Protein AF-A0A2H0LQY9-F1 (afdb_monomer)

Structure (mmCIF, N/CA/C/O backbone):
data_AF-A0A2H0LQY9-F1
#
_entry.id   AF-A0A2H0LQY9-F1
#
loop_
_atom_site.group_PDB
_atom_site.id
_atom_site.type_symbol
_atom_site.label_atom_id
_atom_site.label_alt_id
_atom_site.label_comp_id
_atom_site.label_asym_id
_atom_site.label_entity_id
_atom_site.label_seq_id
_atom_site.pdbx_PDB_ins_code
_atom_site.Cartn_x
_atom_site.Cartn_y
_atom_site.Cartn_z
_atom_site.occupancy
_atom_site.B_iso_or_equiv
_atom_site.auth_seq_id
_atom_site.auth_comp_id
_atom_site.auth_asym_id
_atom_site.auth_atom_id
_atom_site.pdbx_PDB_model_num
ATOM 1 N N . MET A 1 1 ? 54.858 13.650 -23.070 1.00 36.62 1 MET A N 1
ATOM 2 C CA . MET A 1 1 ? 54.450 15.051 -22.856 1.00 36.62 1 MET A CA 1
ATOM 3 C C . MET A 1 1 ? 53.051 15.021 -22.279 1.00 36.62 1 MET A C 1
ATOM 5 O O . MET A 1 1 ? 52.164 14.485 -22.928 1.00 36.62 1 MET A O 1
ATOM 9 N N . ALA A 1 2 ? 52.904 15.430 -21.021 1.00 43.41 2 ALA A N 1
ATOM 10 C CA . ALA A 1 2 ? 51.620 15.504 -20.337 1.00 43.41 2 ALA A CA 1
ATOM 11 C C . ALA A 1 2 ? 51.106 16.938 -20.490 1.00 43.41 2 ALA A C 1
ATOM 13 O O . ALA A 1 2 ? 51.728 17.856 -19.966 1.00 43.41 2 ALA A O 1
ATOM 14 N N . GLU A 1 3 ? 50.028 17.116 -21.248 1.00 40.12 3 GLU A N 1
ATOM 15 C CA . GLU A 1 3 ? 49.377 18.410 -21.460 1.00 40.12 3 GLU A CA 1
ATOM 16 C C . GLU A 1 3 ? 48.050 18.431 -20.684 1.00 40.12 3 GLU A C 1
ATOM 18 O O . GLU A 1 3 ? 47.067 17.795 -21.056 1.00 40.12 3 GLU A O 1
ATOM 23 N N . ASP A 1 4 ? 48.099 19.095 -19.528 1.00 40.78 4 ASP A N 1
ATOM 24 C CA . ASP A 1 4 ? 47.056 19.894 -18.879 1.00 40.78 4 ASP A CA 1
ATOM 25 C C . ASP A 1 4 ? 45.581 19.445 -18.957 1.00 40.78 4 ASP A C 1
ATOM 27 O O . ASP A 1 4 ? 44.751 20.018 -19.665 1.00 40.78 4 ASP A O 1
ATOM 31 N N . LEU A 1 5 ? 45.186 18.551 -18.045 1.00 46.25 5 LEU A N 1
ATOM 32 C CA . LEU A 1 5 ? 43.807 18.471 -17.546 1.00 46.25 5 LEU A CA 1
ATOM 33 C C . LEU A 1 5 ? 43.575 19.569 -16.491 1.00 46.25 5 LEU A C 1
ATOM 35 O O . LEU A 1 5 ? 43.647 19.320 -15.288 1.00 46.25 5 LEU A O 1
ATOM 39 N N . LYS A 1 6 ? 43.294 20.804 -16.925 1.00 40.62 6 LYS A N 1
ATOM 40 C CA . LYS A 1 6 ? 42.814 21.858 -16.012 1.00 40.62 6 LYS A CA 1
ATOM 41 C C . LYS A 1 6 ? 41.372 21.543 -15.572 1.00 40.62 6 LYS A C 1
ATOM 43 O O . LYS A 1 6 ? 40.510 21.358 -16.434 1.00 40.62 6 LYS A O 1
ATOM 48 N N . PRO A 1 7 ? 41.062 21.499 -14.263 1.00 41.78 7 PRO A N 1
ATOM 49 C CA . PRO A 1 7 ? 39.702 21.263 -13.791 1.00 41.78 7 PRO A CA 1
ATOM 50 C C . PRO A 1 7 ? 38.800 22.440 -14.188 1.00 41.78 7 PRO A C 1
ATOM 52 O O . PRO A 1 7 ? 39.055 23.587 -13.819 1.00 41.78 7 PRO A O 1
ATOM 55 N N . LYS A 1 8 ? 37.731 22.162 -14.948 1.00 53.97 8 LYS A N 1
ATOM 56 C CA . LYS A 1 8 ? 36.649 23.120 -15.222 1.00 53.97 8 LYS A CA 1
ATOM 57 C C . LYS A 1 8 ? 36.008 23.498 -13.885 1.00 53.97 8 LYS A C 1
ATOM 59 O O . LYS A 1 8 ? 35.230 22.725 -13.331 1.00 53.97 8 LYS A O 1
ATOM 64 N N . VAL A 1 9 ? 36.351 24.671 -13.356 1.00 51.84 9 VAL A N 1
ATOM 65 C CA . VAL A 1 9 ? 35.647 25.268 -12.215 1.00 51.84 9 VAL A CA 1
ATOM 66 C C . VAL A 1 9 ? 34.160 25.326 -12.587 1.00 51.84 9 VAL A C 1
ATOM 68 O O . VAL A 1 9 ? 33.842 25.859 -13.655 1.00 51.84 9 VAL A O 1
ATOM 71 N N . PRO A 1 10 ? 33.241 24.756 -11.786 1.00 54.94 10 PRO A N 1
ATOM 72 C CA . PRO A 1 10 ? 31.821 24.831 -12.089 1.00 54.94 10 PRO A CA 1
ATOM 73 C C . PRO A 1 10 ? 31.421 26.303 -12.170 1.00 54.94 10 PRO A C 1
ATOM 75 O O . PRO A 1 10 ? 31.682 27.072 -11.243 1.00 54.94 10 PRO A O 1
ATOM 78 N N . ASN A 1 11 ? 30.828 26.697 -13.294 1.00 73.12 11 ASN A N 1
ATOM 79 C CA . ASN A 1 11 ? 30.404 28.068 -13.539 1.00 73.12 11 ASN A CA 1
ATOM 80 C C . ASN A 1 11 ? 29.498 28.512 -12.374 1.00 73.12 11 ASN A C 1
ATOM 82 O O . ASN A 1 11 ? 28.488 27.864 -12.097 1.00 73.12 11 ASN A O 1
ATOM 86 N N . VAL A 1 12 ? 29.872 29.571 -11.649 1.00 68.88 12 VAL A N 1
ATOM 87 C CA . VAL A 1 12 ? 29.200 30.018 -10.406 1.00 68.88 12 VAL A CA 1
ATOM 88 C C . VAL A 1 12 ? 27.692 30.217 -10.622 1.00 68.88 12 VAL A C 1
ATOM 90 O O . VAL A 1 12 ? 26.880 29.915 -9.747 1.00 68.88 12 VAL A O 1
ATOM 93 N N . LEU A 1 13 ? 27.318 30.628 -11.836 1.00 63.47 13 LEU A N 1
ATOM 94 C CA . LEU A 1 13 ? 25.941 30.736 -12.312 1.00 63.47 13 LEU A CA 1
ATOM 95 C C . LEU A 1 13 ? 25.180 29.402 -12.313 1.00 63.47 13 LEU A C 1
ATOM 97 O O . LEU A 1 13 ? 24.021 29.363 -11.911 1.00 63.47 13 LEU A O 1
ATOM 101 N N . GLU A 1 14 ? 25.803 28.298 -12.719 1.00 68.62 14 GLU A N 1
ATOM 102 C CA . GLU A 1 14 ? 25.153 26.982 -12.719 1.00 68.62 14 GLU A CA 1
ATOM 103 C C . GLU A 1 14 ? 24.937 26.447 -11.305 1.00 68.62 14 GLU A C 1
ATOM 105 O O . GLU A 1 14 ? 23.890 25.868 -11.014 1.00 68.62 14 GLU A O 1
ATOM 110 N N . LEU A 1 15 ? 25.899 26.675 -10.407 1.00 72.56 15 LEU A N 1
ATOM 111 C CA . LEU A 1 15 ? 25.763 26.320 -8.994 1.00 72.56 15 LEU A CA 1
ATOM 112 C C . LEU A 1 15 ? 24.641 27.120 -8.320 1.00 72.56 15 LEU A C 1
ATOM 114 O O . LEU A 1 15 ? 23.859 26.549 -7.556 1.00 72.56 15 LEU A O 1
ATOM 118 N N . ALA A 1 16 ? 24.527 28.414 -8.628 1.00 72.94 16 ALA A N 1
ATOM 119 C CA . ALA A 1 16 ? 23.446 29.262 -8.132 1.00 72.94 16 ALA A CA 1
ATOM 120 C C . ALA A 1 16 ? 22.074 28.788 -8.640 1.00 72.94 16 ALA A C 1
ATOM 122 O O . ALA A 1 16 ? 21.152 28.622 -7.840 1.00 72.94 16 ALA A O 1
ATOM 123 N N . LYS A 1 17 ? 21.961 28.469 -9.937 1.00 76.56 17 LYS A N 1
ATOM 124 C CA . LYS A 1 17 ? 20.735 27.913 -10.531 1.00 76.56 17 LYS A CA 1
ATOM 125 C C . LYS A 1 17 ? 20.343 26.561 -9.912 1.00 76.56 17 LYS A C 1
ATOM 127 O O . LYS A 1 17 ? 19.179 26.357 -9.581 1.00 76.56 17 LYS A O 1
ATOM 132 N N . LYS A 1 18 ? 21.306 25.661 -9.667 1.00 78.75 18 LYS A N 1
ATOM 133 C CA . LYS A 1 18 ? 21.058 24.365 -8.999 1.00 78.75 18 LYS A CA 1
ATOM 134 C C . LYS A 1 18 ? 20.547 24.534 -7.569 1.00 78.75 18 LYS A C 1
ATOM 136 O O . LYS A 1 18 ? 19.572 23.892 -7.192 1.00 78.75 18 LYS A O 1
ATOM 141 N N . LYS A 1 19 ? 21.172 25.413 -6.778 1.00 81.75 19 LYS A N 1
ATOM 142 C CA . LYS A 1 19 ? 20.725 25.708 -5.405 1.00 81.75 19 LYS A CA 1
ATOM 143 C C . LYS A 1 19 ? 19.320 26.306 -5.381 1.00 81.75 19 LYS A C 1
ATOM 145 O O . LYS A 1 19 ? 18.512 25.935 -4.535 1.00 81.75 19 LYS A O 1
ATOM 150 N N . ARG A 1 20 ? 19.019 27.195 -6.331 1.00 81.38 20 ARG A N 1
ATOM 151 C CA . ARG A 1 20 ? 17.693 27.798 -6.485 1.00 81.38 20 ARG A CA 1
ATOM 152 C C . ARG A 1 20 ? 16.629 26.751 -6.820 1.00 81.38 20 ARG A C 1
ATOM 154 O O . ARG A 1 20 ? 15.587 26.739 -6.178 1.00 81.38 20 ARG A O 1
ATOM 161 N N . HIS A 1 21 ? 16.924 25.825 -7.729 1.00 80.44 21 HIS A N 1
ATOM 162 C CA . HIS A 1 21 ? 16.026 24.717 -8.063 1.00 80.44 21 HIS A CA 1
ATOM 163 C C . HIS A 1 21 ? 15.744 23.795 -6.866 1.00 80.44 21 HIS A C 1
ATOM 165 O O . HIS A 1 21 ? 14.587 23.472 -6.611 1.00 80.44 21 HIS A O 1
ATOM 171 N N . ILE A 1 22 ? 16.772 23.427 -6.089 1.00 83.50 22 ILE A N 1
ATOM 172 C CA . ILE A 1 22 ? 16.602 22.621 -4.865 1.00 83.50 22 ILE A CA 1
ATOM 173 C C . ILE A 1 22 ? 15.656 23.325 -3.887 1.00 83.50 22 ILE A C 1
ATOM 175 O O . ILE A 1 22 ? 14.714 22.716 -3.390 1.00 83.50 22 ILE A O 1
ATOM 179 N N . HIS A 1 23 ? 15.845 24.627 -3.683 1.00 85.19 23 HIS A N 1
ATOM 180 C CA . HIS A 1 23 ? 14.991 25.412 -2.799 1.00 85.19 23 HIS A CA 1
ATOM 181 C C . HIS A 1 23 ? 13.524 25.469 -3.266 1.00 85.19 23 HIS A C 1
ATOM 183 O O . HIS A 1 23 ? 12.603 25.413 -2.450 1.00 85.19 23 HIS A O 1
ATOM 189 N N . LEU A 1 24 ? 13.288 25.559 -4.579 1.00 83.38 24 LEU A N 1
ATOM 190 C CA . LEU A 1 24 ? 11.936 25.536 -5.144 1.00 83.38 24 LEU A CA 1
ATOM 191 C C . LEU A 1 24 ? 11.262 24.166 -4.950 1.00 83.38 24 LEU A C 1
ATOM 193 O O . LEU A 1 24 ? 10.084 24.122 -4.601 1.00 83.38 24 LEU A O 1
ATOM 197 N N . LEU A 1 25 ? 12.008 23.064 -5.080 1.00 81.44 25 LEU A N 1
ATOM 198 C CA . LEU A 1 25 ? 11.507 21.711 -4.802 1.00 81.44 25 LEU A CA 1
ATOM 199 C C . LEU A 1 25 ? 11.176 21.503 -3.319 1.00 81.44 25 LEU A C 1
ATOM 201 O O . LEU A 1 25 ? 10.114 20.973 -2.995 1.00 81.44 25 LEU A O 1
ATOM 205 N N . GLU A 1 26 ? 12.036 21.969 -2.412 1.00 83.19 26 GLU A N 1
ATOM 206 C CA . GLU A 1 26 ? 11.780 21.931 -0.964 1.00 83.19 26 GLU A CA 1
ATOM 207 C C . GLU A 1 26 ? 10.507 22.708 -0.597 1.00 83.19 26 GLU A C 1
ATOM 209 O O . GLU A 1 26 ? 9.715 22.269 0.238 1.00 83.19 26 GLU A O 1
ATOM 214 N N . LYS A 1 27 ? 10.264 23.847 -1.257 1.00 83.88 27 LYS A N 1
ATOM 215 C CA . LYS A 1 27 ? 9.061 24.666 -1.058 1.00 83.88 27 LYS A CA 1
ATOM 216 C C . LYS A 1 27 ? 7.783 23.936 -1.496 1.00 83.88 27 LYS A C 1
ATOM 218 O O . LYS A 1 27 ? 6.779 24.020 -0.786 1.00 83.88 27 LYS A O 1
ATOM 223 N N . VAL A 1 28 ? 7.836 23.189 -2.605 1.00 81.88 28 VAL A N 1
ATOM 224 C CA . VAL A 1 28 ? 6.737 22.323 -3.076 1.00 81.88 28 VAL A CA 1
ATOM 225 C C . VAL A 1 28 ? 6.492 21.167 -2.111 1.00 81.88 28 VAL A C 1
ATOM 227 O O . VAL A 1 28 ? 5.351 20.933 -1.719 1.00 81.88 28 VAL A O 1
ATOM 230 N N . GLN A 1 29 ? 7.550 20.475 -1.678 1.00 74.88 29 GLN A N 1
ATOM 231 C CA . GLN A 1 29 ? 7.444 19.369 -0.717 1.00 74.88 29 GLN A CA 1
ATOM 232 C C . GLN A 1 29 ? 6.882 19.824 0.635 1.00 74.88 29 GLN A C 1
ATOM 234 O O . GLN A 1 29 ? 6.124 19.096 1.269 1.00 74.88 29 GLN A O 1
ATOM 239 N N . ALA A 1 30 ? 7.189 21.054 1.050 1.00 81.88 30 ALA A N 1
ATOM 240 C CA . ALA A 1 30 ? 6.630 21.681 2.243 1.00 81.88 30 ALA A CA 1
ATOM 241 C C . ALA A 1 30 ? 5.176 22.181 2.071 1.00 81.88 30 ALA A C 1
ATOM 243 O O . ALA A 1 30 ? 4.645 22.822 2.979 1.00 81.88 30 ALA A O 1
ATOM 244 N N . GLY A 1 31 ? 4.534 21.933 0.922 1.00 72.31 31 GLY A N 1
ATOM 245 C CA . GLY A 1 31 ? 3.127 22.261 0.667 1.00 72.31 31 GLY A CA 1
ATOM 246 C C . GLY A 1 31 ? 2.840 23.752 0.471 1.00 72.31 31 GLY A C 1
ATOM 247 O O . GLY A 1 31 ? 1.689 24.176 0.571 1.00 72.31 31 GLY A O 1
ATOM 248 N N . LYS A 1 32 ? 3.865 24.575 0.217 1.00 79.62 32 LYS A N 1
ATOM 249 C CA . LYS A 1 32 ? 3.694 26.014 -0.014 1.00 79.62 32 LYS A CA 1
ATOM 250 C C . LYS A 1 32 ? 3.413 26.276 -1.490 1.00 79.62 32 LYS A C 1
ATOM 252 O O . LYS A 1 32 ? 4.116 25.769 -2.360 1.00 79.62 32 LYS A O 1
ATOM 257 N N . ALA A 1 33 ? 2.417 27.116 -1.769 1.00 77.56 33 ALA A N 1
ATOM 258 C CA . ALA A 1 33 ? 2.103 27.521 -3.133 1.00 77.56 33 ALA A CA 1
ATOM 259 C C . ALA A 1 33 ? 3.291 28.264 -3.768 1.00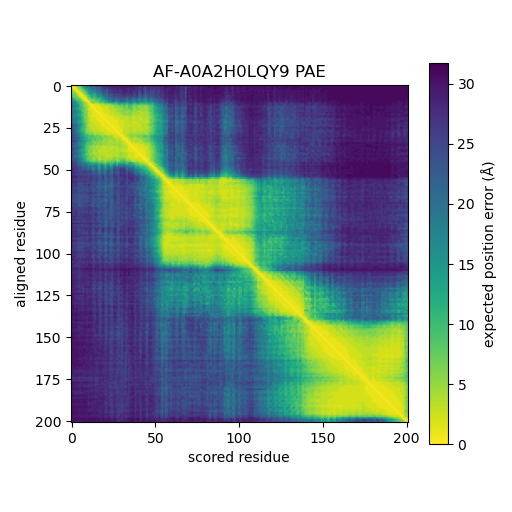 77.56 33 ALA A C 1
ATOM 261 O O . ALA A 1 33 ? 3.878 29.172 -3.169 1.00 77.56 33 ALA A O 1
ATOM 262 N N . LEU A 1 34 ? 3.638 27.865 -4.989 1.00 80.75 34 LEU A N 1
ATOM 263 C CA . LEU A 1 34 ? 4.599 28.573 -5.821 1.00 80.75 34 LEU A CA 1
ATOM 264 C C . LEU A 1 34 ? 3.913 29.740 -6.523 1.00 80.75 34 LEU A C 1
ATOM 266 O O . LEU A 1 34 ? 2.767 29.640 -6.961 1.00 80.75 34 LEU A O 1
ATOM 270 N N . THR A 1 35 ? 4.633 30.846 -6.657 1.00 83.88 35 THR A N 1
ATOM 271 C CA . THR A 1 35 ? 4.185 31.976 -7.478 1.00 83.88 35 THR A CA 1
ATOM 272 C C . THR A 1 35 ? 4.291 31.643 -8.969 1.00 83.88 35 THR A C 1
ATOM 274 O O . THR A 1 35 ? 5.056 30.766 -9.366 1.00 83.88 35 THR A O 1
ATOM 277 N N . ALA A 1 36 ? 3.556 32.364 -9.823 1.00 74.50 36 ALA A N 1
ATOM 278 C CA . ALA A 1 36 ? 3.577 32.145 -11.275 1.00 74.50 36 ALA A CA 1
ATOM 279 C C . ALA A 1 36 ? 4.989 32.266 -11.888 1.00 74.50 36 ALA A C 1
ATOM 281 O O . ALA A 1 36 ? 5.323 31.530 -12.812 1.00 74.50 36 ALA A O 1
ATOM 282 N N . SER A 1 37 ? 5.826 33.147 -11.330 1.00 74.94 37 SER A N 1
ATOM 283 C CA . SER A 1 37 ? 7.230 33.317 -11.726 1.00 74.94 37 SER A CA 1
ATOM 284 C C . SER A 1 37 ? 8.102 32.124 -11.305 1.00 74.94 37 SER A C 1
ATOM 286 O O . SER A 1 37 ? 8.862 31.600 -12.109 1.00 74.94 37 SER A O 1
ATOM 288 N N . GLU A 1 38 ? 7.926 31.612 -10.082 1.00 80.81 38 GLU A N 1
ATOM 289 C CA . GLU A 1 38 ? 8.642 30.422 -9.587 1.00 80.81 38 GLU A CA 1
ATOM 290 C C . GLU A 1 38 ? 8.223 29.135 -10.319 1.00 80.81 38 GLU A C 1
ATOM 292 O O . GLU A 1 38 ? 9.038 28.242 -10.533 1.00 80.81 38 GLU A O 1
ATOM 297 N N . LEU A 1 39 ? 6.956 29.045 -10.733 1.00 75.50 39 LEU A N 1
ATOM 298 C CA . LEU A 1 39 ? 6.443 27.975 -11.590 1.00 75.50 39 LEU A CA 1
ATOM 299 C C . LEU A 1 39 ? 7.041 28.029 -12.998 1.00 75.50 39 LEU A C 1
ATOM 301 O O . LEU A 1 39 ? 7.345 26.981 -13.561 1.00 75.50 39 LEU A O 1
ATOM 305 N N . ALA A 1 40 ? 7.208 29.224 -13.570 1.00 76.81 40 ALA A N 1
ATOM 306 C CA . ALA A 1 40 ? 7.881 29.394 -14.855 1.00 76.81 40 ALA A CA 1
ATOM 307 C C . ALA A 1 40 ? 9.371 29.026 -14.755 1.00 76.81 40 ALA A C 1
ATOM 309 O O . ALA A 1 40 ? 9.862 28.290 -15.602 1.00 76.81 40 ALA A O 1
ATOM 310 N N . GLU A 1 41 ? 10.050 29.442 -13.680 1.00 79.12 41 GLU A N 1
ATOM 311 C CA . GLU A 1 41 ? 11.454 29.106 -13.403 1.00 79.12 41 GLU A CA 1
ATOM 312 C C . GLU A 1 41 ? 11.653 27.591 -13.211 1.00 79.12 41 GLU A C 1
ATOM 314 O O . GLU A 1 41 ? 12.586 27.011 -13.766 1.00 79.12 41 GLU A O 1
ATOM 319 N N . LEU A 1 42 ? 10.750 26.917 -12.483 1.00 74.81 42 LEU A N 1
ATOM 320 C CA . LEU A 1 42 ? 10.755 25.455 -12.379 1.00 74.81 42 LEU A CA 1
ATOM 321 C C . LEU A 1 42 ? 10.513 24.787 -13.725 1.00 74.81 42 LEU A C 1
ATOM 323 O O . LEU A 1 42 ? 11.258 23.880 -14.064 1.00 74.81 42 LEU A O 1
ATOM 327 N N . LYS A 1 43 ? 9.528 25.245 -14.505 1.00 74.44 43 LYS A N 1
ATOM 328 C CA . LYS A 1 43 ? 9.252 24.698 -15.840 1.00 74.44 43 LYS A CA 1
ATOM 329 C C . LYS A 1 43 ? 10.404 24.907 -16.814 1.00 74.44 43 LYS A C 1
ATOM 331 O O . LYS A 1 43 ? 10.623 24.053 -17.655 1.00 74.44 43 LYS A O 1
ATOM 336 N N . GLU A 1 44 ? 11.132 26.011 -16.724 1.00 76.12 44 GLU A N 1
ATOM 337 C CA . GLU A 1 44 ? 12.315 26.263 -17.550 1.00 76.12 44 GLU A CA 1
ATOM 338 C C . GLU A 1 44 ? 13.472 25.347 -17.124 1.00 76.12 44 GLU A C 1
ATOM 340 O O . GLU A 1 44 ? 14.125 24.725 -17.959 1.00 76.12 44 GLU A O 1
ATOM 345 N N . TYR A 1 45 ? 13.682 25.173 -15.816 1.00 69.38 45 TYR A N 1
ATOM 346 C CA . TYR A 1 45 ? 14.725 24.288 -15.294 1.00 69.38 45 TYR A CA 1
ATOM 347 C C . TYR A 1 45 ? 14.420 22.796 -15.502 1.00 69.38 45 TYR A C 1
ATOM 349 O O . TYR A 1 45 ? 15.328 22.006 -15.762 1.00 69.38 45 TYR A O 1
ATOM 357 N N . GLU A 1 46 ? 13.150 22.408 -15.394 1.00 63.62 46 GLU A N 1
ATOM 358 C CA . GLU A 1 46 ? 12.641 21.068 -15.694 1.00 63.62 46 GLU A CA 1
ATOM 359 C C . GLU A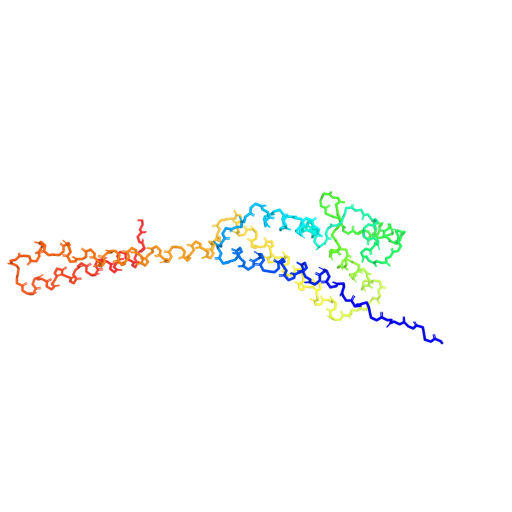 1 46 ? 12.494 20.841 -17.195 1.00 63.62 46 GLU A C 1
ATOM 361 O O . GLU A 1 46 ? 12.748 19.739 -17.633 1.00 63.62 46 GLU A O 1
ATOM 366 N N . GLY A 1 47 ? 12.185 21.858 -18.000 1.00 56.97 47 GLY A N 1
ATOM 367 C CA . GLY A 1 47 ? 12.141 21.769 -19.465 1.00 56.97 47 GLY A CA 1
ATOM 368 C C . GLY A 1 47 ? 13.526 21.634 -20.105 1.00 56.97 47 GLY A C 1
ATOM 369 O O . GLY A 1 47 ? 13.647 21.155 -21.230 1.00 56.97 47 GLY A O 1
ATOM 370 N N . HIS A 1 48 ? 14.583 22.013 -19.378 1.00 48.09 48 HIS A N 1
ATOM 371 C CA . HIS A 1 48 ? 15.979 21.724 -19.720 1.00 48.09 48 HIS A CA 1
ATOM 372 C C . HIS A 1 48 ? 16.517 20.428 -19.100 1.00 48.09 48 HIS A C 1
ATOM 374 O O . HIS A 1 48 ? 17.640 20.026 -19.415 1.00 48.09 48 HIS A O 1
ATOM 380 N N . LYS A 1 49 ? 15.741 19.753 -18.248 1.00 46.03 49 LYS A N 1
ATOM 381 C CA . LYS A 1 49 ? 15.938 18.329 -18.001 1.00 46.03 49 LYS A CA 1
ATOM 382 C C . LYS A 1 49 ? 15.093 17.628 -19.042 1.00 46.03 49 LYS A C 1
ATOM 384 O O . LYS A 1 49 ? 13.877 17.714 -19.022 1.00 46.03 49 LYS A O 1
ATOM 389 N N . GLU A 1 50 ? 15.779 17.012 -19.991 1.00 42.91 50 GLU A N 1
ATOM 390 C CA . GLU A 1 50 ? 15.229 16.009 -20.892 1.00 42.91 50 GLU A CA 1
ATOM 391 C C . GLU A 1 50 ? 14.014 15.337 -20.235 1.00 42.91 50 GLU A C 1
ATOM 393 O O . GLU A 1 50 ? 14.129 14.847 -19.103 1.00 42.91 50 GLU A O 1
ATOM 398 N N . GLU A 1 51 ? 12.855 15.379 -20.917 1.00 37.72 51 GLU A N 1
ATOM 399 C CA . GLU A 1 51 ? 11.701 14.507 -20.644 1.00 37.72 51 GLU A CA 1
ATOM 400 C C . GLU A 1 51 ? 12.222 13.177 -20.114 1.00 37.72 51 GLU A C 1
ATOM 402 O O . GLU A 1 51 ? 13.263 12.772 -20.632 1.00 37.72 51 GLU A O 1
ATOM 407 N N . PRO A 1 52 ? 11.584 12.500 -19.138 1.00 36.91 52 PRO A N 1
ATOM 408 C CA . PRO A 1 52 ? 12.070 11.213 -18.656 1.00 36.91 52 PRO A CA 1
ATOM 409 C C . PRO A 1 52 ? 12.272 10.301 -19.866 1.00 36.91 52 PRO A C 1
ATOM 411 O O . PRO A 1 52 ? 11.331 9.697 -20.375 1.00 36.91 52 PRO A O 1
ATOM 414 N N . GLN A 1 53 ? 13.503 10.280 -20.383 1.00 42.91 53 GLN A N 1
ATOM 415 C CA . GLN A 1 53 ? 13.875 9.471 -21.512 1.00 42.91 53 GLN A CA 1
ATOM 416 C C . GLN A 1 53 ? 13.614 8.096 -20.951 1.00 42.91 53 GLN A C 1
ATOM 418 O O . GLN A 1 53 ? 14.088 7.787 -19.856 1.00 42.91 53 GLN A O 1
ATOM 423 N N . ASN A 1 54 ? 12.787 7.306 -21.626 1.00 43.03 54 ASN A N 1
ATOM 424 C CA . ASN A 1 54 ? 12.700 5.889 -21.336 1.00 43.03 54 ASN A CA 1
ATOM 425 C C . ASN A 1 54 ? 14.143 5.378 -21.371 1.00 43.03 54 ASN A C 1
ATOM 427 O O . ASN A 1 54 ? 14.697 5.192 -22.454 1.00 43.03 54 ASN A O 1
ATOM 431 N N . PHE A 1 55 ? 14.780 5.277 -20.200 1.00 49.41 55 PHE A N 1
ATOM 432 C CA . PHE A 1 55 ? 16.190 4.955 -20.025 1.00 49.41 55 PHE A CA 1
ATOM 433 C C . PHE A 1 55 ? 16.343 3.499 -20.448 1.00 49.41 55 PHE A C 1
ATOM 435 O O . PHE A 1 55 ? 16.250 2.582 -19.639 1.00 49.41 55 PHE A O 1
ATOM 442 N N . GLY A 1 56 ? 16.459 3.280 -21.751 1.00 64.88 56 GLY A N 1
ATOM 443 C CA . GLY A 1 56 ? 16.401 1.951 -22.323 1.00 64.88 56 GLY A CA 1
ATOM 444 C C . GLY A 1 56 ? 15.899 1.926 -23.753 1.00 64.88 56 GLY A C 1
ATOM 445 O O . GLY A 1 56 ? 16.486 1.208 -24.531 1.00 64.88 56 GLY A O 1
ATOM 446 N N . VAL A 1 57 ? 14.898 2.706 -24.171 1.00 77.88 57 VAL A N 1
ATOM 447 C CA . VAL A 1 57 ? 14.278 2.489 -25.496 1.00 77.88 57 VAL A CA 1
ATOM 448 C C . VAL A 1 57 ? 14.638 3.592 -26.487 1.00 77.88 57 VAL A C 1
ATOM 450 O O . VAL A 1 57 ? 14.231 4.740 -26.332 1.00 77.88 57 VAL A O 1
ATOM 453 N N . VAL A 1 58 ? 15.373 3.231 -27.539 1.00 84.56 58 VAL A N 1
ATOM 454 C CA . VAL A 1 58 ? 15.785 4.128 -28.626 1.00 84.56 58 VAL A CA 1
ATOM 455 C C . VAL A 1 58 ? 15.044 3.813 -29.920 1.00 84.56 58 VAL A C 1
ATOM 457 O O . VAL A 1 58 ? 14.669 2.668 -30.186 1.00 84.56 58 VAL A O 1
ATOM 460 N N . LYS A 1 59 ? 14.814 4.833 -30.752 1.00 83.56 59 LYS A N 1
ATOM 461 C CA . LYS A 1 59 ? 13.991 4.679 -31.962 1.00 83.56 59 LYS A CA 1
ATOM 462 C C . LYS A 1 59 ? 14.809 4.286 -33.176 1.00 83.56 59 LYS A C 1
ATOM 464 O O . LYS A 1 59 ? 14.309 3.614 -34.076 1.00 83.56 59 LYS A O 1
ATOM 469 N N . THR A 1 60 ? 16.071 4.703 -33.214 1.00 86.38 60 THR A N 1
ATOM 470 C CA . THR A 1 60 ? 16.913 4.534 -34.396 1.00 86.38 60 THR A CA 1
ATOM 471 C C . THR A 1 60 ? 18.142 3.680 -34.119 1.00 86.38 60 THR A C 1
ATOM 473 O O . THR A 1 60 ? 18.734 3.708 -33.044 1.00 86.38 60 THR A O 1
ATOM 476 N N . LEU A 1 61 ? 18.604 2.967 -35.148 1.00 85.38 61 LEU A N 1
ATOM 477 C CA . LEU A 1 61 ? 19.869 2.222 -35.101 1.00 85.38 61 LEU A CA 1
ATOM 478 C C . LEU A 1 61 ? 21.083 3.141 -34.867 1.00 85.38 61 LEU A C 1
ATOM 480 O O . LEU A 1 61 ? 22.113 2.705 -34.357 1.00 85.38 61 LEU A O 1
ATOM 484 N N . VAL A 1 62 ? 20.964 4.423 -35.228 1.00 85.00 62 VAL A N 1
ATOM 485 C CA . VAL A 1 62 ? 21.998 5.435 -34.979 1.00 85.00 62 VAL A CA 1
ATOM 486 C C . VAL A 1 62 ? 22.117 5.707 -33.481 1.00 85.00 62 VAL A C 1
ATOM 488 O O . VAL A 1 62 ? 23.229 5.745 -32.958 1.00 85.00 62 VAL A O 1
ATOM 491 N N . GLU A 1 63 ? 20.997 5.831 -32.773 1.00 84.00 63 GLU A N 1
ATOM 492 C CA . GLU A 1 63 ? 20.983 5.973 -31.314 1.00 84.00 63 GLU A CA 1
ATOM 493 C C . GLU A 1 63 ? 21.534 4.723 -30.621 1.00 84.00 63 GLU A C 1
ATOM 495 O O . GLU A 1 63 ? 22.374 4.860 -29.734 1.00 84.00 63 GLU A O 1
ATOM 500 N N . VAL A 1 64 ? 21.182 3.520 -31.098 1.00 84.00 64 VAL A N 1
ATOM 501 C CA . VAL A 1 64 ? 21.782 2.258 -30.617 1.00 84.00 64 VAL A CA 1
ATOM 502 C C . VAL A 1 64 ? 23.308 2.296 -30.768 1.00 84.00 64 VAL A C 1
ATOM 504 O O . VAL A 1 64 ? 24.042 2.018 -29.821 1.00 84.00 64 VAL A O 1
ATOM 507 N N . SER A 1 65 ? 23.816 2.700 -31.938 1.00 85.69 65 SER A N 1
ATOM 508 C CA . SER A 1 65 ? 25.263 2.761 -32.193 1.00 85.69 65 SER A CA 1
ATOM 509 C C . SER A 1 65 ? 25.993 3.737 -31.264 1.00 85.69 65 SER A C 1
ATOM 511 O O . SER A 1 65 ? 27.085 3.431 -30.778 1.00 85.69 65 SER A O 1
ATOM 513 N N . LYS A 1 66 ? 25.361 4.878 -30.954 1.00 83.88 66 LYS A N 1
ATOM 514 C CA . LYS A 1 66 ? 25.888 5.881 -30.020 1.00 83.88 66 LYS A CA 1
ATOM 515 C C . LYS A 1 66 ? 25.887 5.361 -28.585 1.00 83.88 66 LYS A C 1
ATOM 517 O O . LYS A 1 66 ? 26.896 5.514 -27.901 1.00 83.88 66 LYS A O 1
ATOM 522 N N . ALA A 1 67 ? 24.802 4.712 -28.160 1.00 80.94 67 ALA A N 1
ATOM 523 C CA . ALA A 1 67 ? 24.667 4.147 -26.820 1.00 80.94 67 ALA A CA 1
ATOM 524 C C . ALA A 1 67 ? 25.740 3.082 -26.539 1.00 80.94 67 ALA A C 1
ATOM 526 O O . ALA A 1 67 ? 26.405 3.122 -25.505 1.00 80.94 67 ALA A O 1
ATOM 527 N N . PHE A 1 68 ? 25.985 2.189 -27.501 1.00 79.44 68 PHE A N 1
ATOM 528 C CA . PHE A 1 68 ? 26.962 1.102 -27.364 1.00 79.44 68 PHE A CA 1
ATOM 529 C C . PHE A 1 68 ? 28.378 1.448 -27.835 1.00 79.44 68 PHE A C 1
ATOM 531 O O . PHE A 1 68 ? 29.268 0.599 -27.757 1.00 79.44 68 PHE A O 1
ATOM 538 N N . LYS A 1 69 ? 28.606 2.675 -28.323 1.00 84.00 69 LYS A N 1
ATOM 539 C CA . LYS A 1 69 ? 29.891 3.138 -28.880 1.00 84.00 69 LYS A CA 1
ATOM 540 C C . LYS A 1 69 ? 30.453 2.193 -29.956 1.00 84.00 69 LYS A C 1
ATOM 542 O O . LYS A 1 69 ? 31.657 1.946 -30.016 1.00 84.00 69 LYS A O 1
ATOM 547 N N . VAL A 1 70 ? 29.581 1.657 -30.808 1.00 86.75 70 VAL A N 1
ATOM 548 C CA . VAL A 1 70 ? 29.949 0.792 -31.941 1.00 86.75 70 VAL A CA 1
ATOM 549 C C . VAL A 1 70 ? 29.638 1.477 -33.269 1.00 86.75 70 VAL A C 1
ATOM 551 O O . VAL A 1 70 ? 28.872 2.434 -33.325 1.00 86.75 70 VAL A O 1
ATOM 554 N N . SER A 1 71 ? 30.221 0.988 -34.365 1.00 87.56 71 SER A N 1
ATOM 555 C CA . SER A 1 71 ? 29.890 1.505 -35.694 1.00 87.56 71 SER A CA 1
ATOM 556 C C . SER A 1 71 ? 28.445 1.161 -36.073 1.00 87.56 71 SER A C 1
ATOM 558 O O . SER A 1 71 ? 27.928 0.102 -35.718 1.00 87.56 71 SER A O 1
ATOM 560 N N . TYR A 1 72 ? 27.803 2.024 -36.864 1.00 88.25 72 TYR A N 1
ATOM 561 C CA . TYR A 1 72 ? 26.466 1.761 -37.411 1.00 88.25 72 TYR A CA 1
ATOM 562 C C . TYR A 1 72 ? 26.401 0.418 -38.160 1.00 88.25 72 TYR A C 1
ATOM 564 O O . TYR A 1 72 ? 25.452 -0.348 -38.010 1.00 88.25 72 TYR A O 1
ATOM 572 N N . ARG A 1 73 ? 27.469 0.089 -38.897 1.00 86.44 73 ARG A N 1
ATOM 573 C CA . ARG A 1 73 ? 27.621 -1.184 -39.610 1.00 86.44 73 ARG A CA 1
ATOM 574 C C . ARG A 1 73 ? 27.597 -2.392 -38.665 1.00 86.44 73 ARG A C 1
ATOM 576 O O . ARG A 1 73 ? 26.986 -3.400 -38.999 1.00 86.44 73 ARG A O 1
ATOM 583 N N . ASN A 1 74 ? 28.203 -2.292 -37.479 1.00 85.69 74 ASN A N 1
ATOM 584 C CA . ASN A 1 74 ? 28.131 -3.359 -36.476 1.00 85.69 74 ASN A CA 1
ATOM 585 C C . ASN A 1 74 ? 26.696 -3.580 -35.994 1.00 85.69 74 ASN A C 1
ATOM 587 O O . ASN A 1 74 ? 26.271 -4.724 -35.870 1.00 85.69 74 ASN A O 1
ATOM 591 N N . VAL A 1 75 ? 25.933 -2.505 -35.788 1.00 86.50 75 VAL A N 1
ATOM 592 C CA . VAL A 1 75 ? 24.521 -2.613 -35.393 1.00 86.50 75 VAL A CA 1
ATOM 593 C C . VAL A 1 75 ? 23.675 -3.223 -36.520 1.00 86.50 75 VAL A C 1
ATOM 595 O O . VAL A 1 75 ? 22.793 -4.031 -36.249 1.00 86.50 75 VAL A O 1
ATOM 598 N N . GLN A 1 76 ? 23.967 -2.930 -37.793 1.00 88.06 76 GLN A N 1
ATOM 599 C CA . GLN A 1 76 ? 23.305 -3.608 -38.919 1.00 88.06 76 GLN A CA 1
ATOM 600 C C . GLN A 1 76 ? 23.565 -5.119 -38.924 1.00 88.06 76 GLN A C 1
ATOM 602 O O . GLN A 1 76 ? 22.637 -5.894 -39.149 1.00 88.06 76 GLN A O 1
ATOM 607 N N . TYR A 1 77 ? 24.795 -5.547 -38.627 1.00 86.88 77 TYR A N 1
ATOM 608 C CA . TYR A 1 77 ? 25.089 -6.970 -38.452 1.00 86.88 77 TYR A CA 1
ATOM 609 C C . TYR A 1 77 ? 24.330 -7.571 -37.263 1.00 86.88 77 TYR A C 1
ATOM 611 O O . TYR A 1 77 ? 23.861 -8.697 -37.365 1.00 86.88 77 TYR A O 1
ATOM 619 N N . TRP A 1 78 ? 24.125 -6.825 -36.172 1.00 89.69 78 TRP A N 1
ATOM 620 C CA . TRP A 1 78 ? 23.304 -7.305 -35.053 1.00 89.69 78 TRP A CA 1
ATOM 621 C C . TRP A 1 78 ? 21.847 -7.531 -35.456 1.00 89.69 78 TRP A C 1
ATOM 623 O O . TRP A 1 78 ? 21.256 -8.532 -35.062 1.00 89.69 78 TRP A O 1
ATOM 633 N N . VAL A 1 79 ? 21.274 -6.650 -36.280 1.00 87.00 79 VAL A N 1
ATOM 634 C CA . VAL A 1 79 ? 19.915 -6.837 -36.814 1.00 87.00 79 VAL A CA 1
ATOM 635 C C . VAL A 1 79 ? 19.812 -8.131 -37.626 1.00 87.00 79 VAL A C 1
ATOM 637 O O . VAL A 1 79 ? 18.824 -8.846 -37.484 1.00 87.00 79 VAL A O 1
ATOM 640 N N . LEU A 1 80 ? 20.829 -8.452 -38.434 1.00 86.56 80 LEU A N 1
ATOM 641 C CA . LEU A 1 80 ? 20.889 -9.708 -39.194 1.00 86.56 80 LEU A CA 1
ATOM 642 C C . LEU A 1 80 ? 21.062 -10.936 -38.284 1.00 86.56 80 LEU A C 1
ATOM 644 O O . LEU A 1 80 ? 20.455 -11.970 -38.541 1.00 86.56 80 LEU A O 1
ATOM 648 N N . ASP A 1 81 ? 21.828 -10.800 -37.200 1.00 82.75 81 ASP A N 1
ATOM 649 C CA . ASP A 1 81 ? 22.053 -11.848 -36.193 1.00 82.75 81 ASP A CA 1
ATOM 650 C C . ASP A 1 81 ? 20.838 -12.059 -35.252 1.00 82.75 81 ASP A C 1
ATOM 652 O O . ASP A 1 81 ? 20.871 -12.947 -34.393 1.00 82.75 81 ASP A O 1
ATOM 656 N N . GLY A 1 82 ? 19.765 -11.270 -35.400 1.00 85.19 82 GLY A N 1
ATOM 657 C CA . GLY A 1 82 ? 18.521 -11.409 -34.636 1.00 85.19 82 GLY A CA 1
ATOM 658 C C . GLY A 1 82 ? 18.433 -10.535 -33.381 1.00 85.19 82 GLY A C 1
ATOM 659 O O . GLY A 1 82 ? 17.920 -10.986 -32.358 1.00 85.19 82 GLY A O 1
ATOM 660 N N . MET A 1 83 ? 18.947 -9.302 -33.439 1.00 87.31 83 MET A N 1
ATOM 661 C CA . MET A 1 83 ? 18.837 -8.316 -32.356 1.00 87.31 83 MET A CA 1
ATOM 662 C C . MET A 1 83 ? 17.369 -8.080 -31.931 1.00 87.31 83 MET A C 1
ATOM 664 O O . MET A 1 83 ? 16.530 -7.849 -32.811 1.00 87.31 83 MET A O 1
ATOM 668 N N . PRO A 1 84 ? 17.059 -8.083 -30.616 1.00 85.25 84 PRO A N 1
ATOM 669 C CA . PRO A 1 84 ? 15.709 -7.863 -30.101 1.00 85.25 84 PRO A CA 1
ATOM 670 C C . PRO A 1 84 ? 15.111 -6.528 -30.547 1.00 85.25 84 PRO A C 1
ATOM 672 O O . PRO A 1 84 ? 15.806 -5.511 -30.641 1.00 85.25 84 PRO A O 1
ATOM 675 N N . LYS A 1 85 ? 13.805 -6.545 -30.815 1.00 87.12 85 LYS A N 1
ATOM 676 C CA . LYS A 1 85 ? 12.992 -5.371 -31.141 1.00 87.12 85 LYS A CA 1
ATOM 677 C C . LYS A 1 85 ? 11.699 -5.442 -30.347 1.00 87.12 85 LYS A C 1
ATOM 679 O O . LYS A 1 85 ? 11.098 -6.509 -30.241 1.00 87.12 85 LYS A O 1
ATOM 684 N N . THR A 1 86 ? 11.260 -4.298 -29.844 1.00 81.75 86 THR A N 1
ATOM 685 C CA . THR A 1 86 ? 9.931 -4.167 -29.237 1.00 81.75 86 THR A CA 1
ATOM 686 C C . THR A 1 86 ? 8.832 -4.347 -30.297 1.00 81.75 86 THR A C 1
ATOM 688 O O . THR A 1 86 ? 9.099 -4.141 -31.488 1.00 81.75 86 THR A O 1
ATOM 691 N N . PRO A 1 87 ? 7.589 -4.690 -29.902 1.00 75.56 87 PRO A N 1
ATOM 692 C CA . PRO A 1 87 ? 6.453 -4.810 -30.824 1.00 75.56 87 PRO A CA 1
ATOM 693 C C . PRO A 1 87 ? 6.207 -3.551 -31.669 1.00 75.56 87 PRO A C 1
ATOM 695 O O . PRO A 1 87 ? 5.799 -3.651 -32.822 1.00 75.56 87 PRO A O 1
ATOM 698 N N . ASP A 1 88 ? 6.540 -2.381 -31.121 1.00 76.88 88 ASP A N 1
ATOM 699 C CA . ASP A 1 88 ? 6.401 -1.076 -31.774 1.00 76.88 88 ASP A CA 1
ATOM 700 C C . ASP A 1 88 ? 7.561 -0.742 -32.734 1.00 76.88 88 ASP A C 1
ATOM 702 O O . ASP A 1 88 ? 7.624 0.353 -33.290 1.00 76.88 88 ASP A O 1
ATOM 706 N N . GLY A 1 89 ? 8.518 -1.661 -32.919 1.00 80.31 89 GLY A N 1
ATOM 707 C CA . GLY A 1 89 ? 9.676 -1.479 -33.799 1.00 80.31 89 GLY A CA 1
ATOM 708 C C . GLY A 1 89 ? 10.820 -0.649 -33.203 1.00 80.31 89 GLY A C 1
ATOM 709 O O . GLY A 1 89 ? 11.797 -0.381 -33.904 1.00 80.31 89 GLY A O 1
ATOM 710 N N . HIS A 1 90 ? 10.731 -0.272 -31.925 1.00 86.38 90 HIS A N 1
ATOM 711 C CA . HIS A 1 90 ? 11.794 0.406 -31.179 1.00 86.38 90 HIS A CA 1
ATOM 712 C C . HIS A 1 90 ? 12.797 -0.590 -30.569 1.00 86.38 90 HIS A C 1
ATOM 714 O O . HIS A 1 90 ? 12.541 -1.796 -30.496 1.00 86.38 90 HIS A O 1
ATOM 720 N N . TYR A 1 91 ? 13.932 -0.080 -30.099 1.00 85.38 91 TYR A N 1
ATOM 721 C CA . TYR A 1 91 ? 15.065 -0.864 -29.616 1.00 85.38 91 TYR A CA 1
ATOM 722 C C . TYR A 1 91 ? 15.295 -0.643 -28.125 1.00 85.38 91 TYR A C 1
ATOM 724 O O . TYR A 1 91 ? 15.682 0.453 -27.731 1.00 85.38 91 TYR A O 1
ATOM 732 N N . ASP A 1 92 ? 15.115 -1.679 -27.309 1.00 86.06 92 ASP A N 1
ATOM 733 C CA . ASP A 1 92 ? 15.493 -1.627 -25.896 1.00 86.06 92 ASP A CA 1
ATOM 734 C 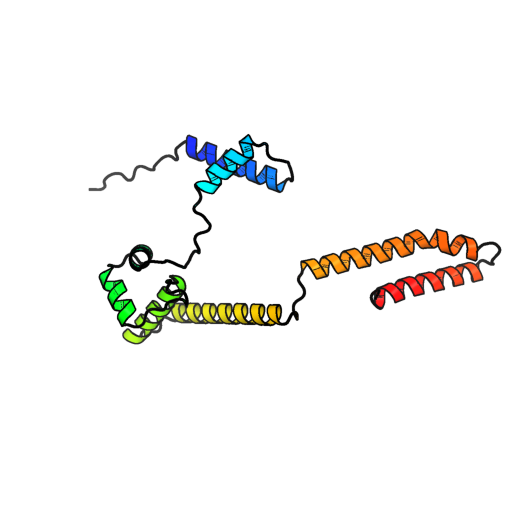C . ASP A 1 92 ? 16.985 -1.970 -25.732 1.00 86.06 92 ASP A C 1
ATOM 736 O O . ASP A 1 92 ? 17.423 -3.098 -25.947 1.00 86.06 92 ASP A O 1
ATOM 740 N N . LEU A 1 93 ? 17.783 -0.974 -25.362 1.00 84.94 93 LEU A N 1
ATOM 741 C CA . LEU A 1 93 ? 19.201 -1.052 -25.047 1.00 84.94 93 LEU A CA 1
ATOM 742 C C . LEU A 1 93 ? 19.490 -2.122 -23.982 1.00 84.94 93 LEU A C 1
ATOM 744 O O . LEU A 1 93 ? 20.494 -2.818 -24.087 1.00 84.94 93 LEU A O 1
ATOM 748 N N . ASN A 1 94 ? 18.628 -2.314 -22.982 1.00 80.44 94 ASN A N 1
ATOM 749 C CA . ASN A 1 94 ? 18.865 -3.337 -21.962 1.00 80.44 94 ASN A CA 1
ATOM 750 C C . ASN A 1 94 ? 18.694 -4.745 -22.544 1.00 80.44 94 ASN A C 1
ATOM 752 O O . ASN A 1 94 ? 19.542 -5.612 -22.324 1.00 80.44 94 ASN A O 1
ATOM 756 N N . GLU A 1 95 ? 17.643 -4.968 -23.338 1.00 82.00 95 GLU A N 1
ATOM 757 C CA . GLU A 1 95 ? 17.429 -6.249 -24.022 1.00 82.00 95 GLU A CA 1
ATOM 758 C C . GLU A 1 95 ? 18.547 -6.548 -25.025 1.00 82.00 95 GLU A C 1
ATOM 760 O O . GLU A 1 95 ? 19.020 -7.684 -25.112 1.00 82.00 95 GLU A O 1
ATOM 765 N N . ILE A 1 96 ? 19.009 -5.525 -25.750 1.00 85.25 96 ILE A N 1
ATOM 766 C CA . ILE A 1 96 ? 20.112 -5.639 -26.707 1.00 85.25 96 ILE A CA 1
ATOM 767 C C . ILE A 1 96 ? 21.414 -6.011 -25.999 1.00 85.25 96 ILE A C 1
ATOM 769 O O . ILE A 1 96 ? 22.135 -6.878 -26.494 1.00 85.25 96 ILE A O 1
ATOM 773 N N . GLU A 1 97 ? 21.720 -5.416 -24.843 1.00 81.19 97 GLU A N 1
ATOM 774 C CA . GLU A 1 97 ? 22.929 -5.765 -24.091 1.00 81.19 97 GLU A CA 1
ATOM 775 C C . GLU A 1 97 ? 22.856 -7.202 -23.558 1.00 81.19 97 GLU A C 1
ATOM 777 O O . GLU A 1 97 ? 23.804 -7.968 -23.729 1.00 81.19 97 GLU A O 1
ATOM 782 N N . ILE A 1 98 ? 21.712 -7.626 -23.010 1.00 78.62 98 ILE A N 1
ATOM 783 C CA . ILE A 1 98 ? 21.510 -9.011 -22.551 1.00 78.62 98 ILE A CA 1
ATOM 784 C C . ILE A 1 98 ? 21.678 -10.003 -23.707 1.00 78.62 98 ILE A C 1
ATOM 786 O O . ILE A 1 98 ? 22.391 -11.003 -23.580 1.00 78.62 98 ILE A O 1
ATOM 790 N N . TRP A 1 99 ? 21.055 -9.722 -24.852 1.00 85.94 99 TRP A N 1
ATOM 791 C CA . TRP A 1 99 ? 21.190 -10.537 -26.057 1.00 85.94 99 TRP A CA 1
ATOM 792 C C . TRP A 1 99 ? 22.643 -10.601 -26.538 1.00 85.94 99 TRP A C 1
ATOM 794 O O . TRP A 1 99 ? 23.148 -11.679 -26.859 1.00 85.94 99 TRP A O 1
ATOM 804 N N . ARG A 1 100 ? 23.347 -9.466 -26.536 1.00 83.50 100 ARG A N 1
ATOM 805 C CA . ARG A 1 100 ? 24.744 -9.360 -26.968 1.00 83.50 100 ARG A CA 1
ATOM 806 C C . ARG A 1 100 ? 25.673 -10.159 -26.064 1.00 83.50 100 ARG A C 1
ATOM 808 O O . ARG A 1 100 ? 26.553 -10.857 -26.568 1.00 83.50 100 ARG A O 1
ATOM 815 N N . ILE A 1 101 ? 25.463 -10.101 -24.752 1.00 77.81 101 ILE A N 1
ATOM 816 C CA . ILE A 1 101 ? 26.197 -10.913 -23.781 1.00 77.81 101 ILE A CA 1
ATOM 817 C C . ILE A 1 101 ? 25.917 -12.402 -24.028 1.00 77.81 101 ILE A C 1
ATOM 819 O O . ILE A 1 101 ? 26.866 -13.176 -24.157 1.00 77.81 101 ILE A O 1
ATOM 823 N N . SER A 1 102 ? 24.650 -12.798 -24.197 1.00 77.44 102 SER A N 1
ATOM 824 C CA . SER A 1 102 ? 24.277 -14.187 -24.512 1.00 77.44 102 SER A CA 1
ATOM 825 C C . SER A 1 102 ? 24.966 -14.684 -25.790 1.00 77.44 102 SER A C 1
ATOM 827 O O . SER A 1 102 ? 25.555 -15.763 -25.806 1.00 77.44 102 SER A O 1
ATOM 829 N N . LYS A 1 103 ? 24.982 -13.871 -26.854 1.00 81.19 103 LYS A N 1
ATOM 830 C CA . LYS A 1 103 ? 25.638 -14.208 -28.128 1.00 81.19 103 LYS A CA 1
ATOM 831 C C . LYS A 1 103 ? 27.157 -14.287 -28.022 1.00 81.19 103 LYS A C 1
ATOM 833 O O . LYS A 1 103 ? 27.778 -15.127 -28.675 1.00 81.19 103 LYS A O 1
ATOM 838 N N . LEU A 1 104 ? 27.774 -13.426 -27.216 1.00 74.12 104 LEU A N 1
ATOM 839 C CA . LEU A 1 104 ? 29.211 -13.484 -26.950 1.00 74.12 104 LEU A CA 1
ATOM 840 C C . LEU A 1 104 ? 29.584 -14.737 -26.150 1.00 74.12 104 LEU A C 1
ATOM 842 O O . LEU A 1 104 ? 30.609 -15.347 -26.451 1.00 74.12 104 LEU A O 1
ATOM 846 N N . GLN A 1 105 ? 28.751 -15.146 -25.190 1.00 67.56 105 GLN A N 1
ATOM 847 C CA . GLN A 1 105 ? 28.935 -16.387 -24.433 1.00 67.56 105 GLN A CA 1
ATOM 848 C C . GLN A 1 105 ? 28.783 -17.628 -25.326 1.00 67.56 105 GLN A C 1
ATOM 850 O O . GLN A 1 105 ? 29.634 -18.515 -25.271 1.00 67.56 105 GLN A O 1
ATOM 855 N N . GLU A 1 106 ? 27.773 -17.659 -26.205 1.00 70.94 106 GLU A N 1
ATOM 856 C CA . GLU A 1 106 ? 27.593 -18.721 -27.209 1.00 70.94 106 GLU A CA 1
ATOM 857 C C . GLU A 1 106 ? 28.808 -18.840 -28.141 1.00 70.94 106 GLU A C 1
ATOM 859 O O . GLU A 1 106 ? 29.320 -19.937 -28.352 1.00 70.94 106 GLU A O 1
ATOM 864 N N . LYS A 1 107 ? 29.312 -17.713 -28.669 1.00 69.44 107 LYS A N 1
ATOM 865 C CA . LYS A 1 107 ? 30.445 -17.702 -29.614 1.00 69.44 107 LYS A CA 1
ATOM 866 C C . LYS A 1 107 ? 31.786 -18.053 -28.963 1.00 69.44 107 LYS A C 1
ATOM 868 O O . LYS A 1 107 ? 32.670 -18.554 -29.652 1.00 69.44 107 LYS A O 1
ATOM 873 N N . LYS A 1 108 ? 31.977 -17.757 -27.672 1.00 62.06 108 LYS A N 1
ATOM 874 C CA . LYS A 1 108 ? 33.268 -17.941 -26.986 1.00 62.06 108 LYS A CA 1
ATOM 875 C C . LYS A 1 108 ? 33.357 -19.196 -26.117 1.00 62.06 108 LYS A C 1
ATOM 877 O O . LYS A 1 108 ? 34.446 -19.482 -25.631 1.00 62.06 108 LYS A O 1
ATOM 882 N N . GLY A 1 109 ? 32.250 -19.898 -25.852 1.00 58.44 109 GLY A N 1
ATOM 883 C CA . GLY A 1 109 ? 32.214 -21.022 -24.899 1.00 58.44 109 GLY A CA 1
ATOM 884 C C . GLY A 1 109 ? 32.639 -20.649 -23.465 1.00 58.44 109 GLY A C 1
ATOM 885 O O . GLY A 1 109 ? 32.741 -21.510 -22.595 1.00 58.44 109 GLY A O 1
ATOM 886 N N . LEU A 1 110 ? 32.891 -19.362 -23.214 1.00 52.28 110 LEU A N 1
ATOM 887 C CA . LEU A 1 110 ? 33.398 -18.795 -21.975 1.00 52.28 110 LEU A CA 1
ATOM 888 C C . LEU A 1 110 ? 32.196 -18.331 -21.158 1.00 52.28 110 LEU A C 1
ATOM 890 O O . LEU A 1 110 ? 31.622 -17.269 -21.400 1.00 52.28 110 LEU A O 1
ATOM 894 N N . LYS A 1 111 ? 31.801 -19.173 -20.205 1.00 55.78 111 LYS A N 1
ATOM 895 C CA . LYS A 1 111 ? 30.802 -18.854 -19.187 1.00 55.78 111 LYS A CA 1
ATOM 896 C C . LYS A 1 111 ? 31.463 -17.991 -18.118 1.00 55.78 111 LYS A C 1
ATOM 898 O O . LYS A 1 111 ? 32.061 -18.531 -17.193 1.00 55.78 111 LYS A O 1
ATOM 903 N N . ASP A 1 112 ? 31.376 -16.671 -18.251 1.00 61.12 112 ASP A N 1
ATOM 904 C CA . ASP A 1 112 ? 31.660 -15.785 -17.122 1.00 61.12 112 ASP A CA 1
ATOM 905 C C . ASP A 1 112 ? 30.549 -15.967 -16.065 1.00 61.12 112 ASP A C 1
ATOM 907 O O . ASP A 1 112 ? 29.383 -15.669 -16.355 1.00 61.12 112 ASP A O 1
ATOM 911 N N . PRO A 1 113 ? 30.856 -16.495 -14.863 1.00 59.44 113 PRO A N 1
ATOM 912 C CA . PRO A 1 113 ? 29.840 -16.835 -13.869 1.00 59.44 113 PRO A CA 1
ATOM 913 C C . PRO A 1 113 ? 29.027 -15.630 -13.391 1.00 59.44 113 PRO A C 1
ATOM 915 O O . PRO A 1 113 ? 27.878 -15.793 -12.984 1.00 59.44 113 PRO A O 1
ATOM 918 N N . GLU A 1 114 ? 29.607 -14.430 -13.419 1.00 60.50 114 GLU A N 1
ATOM 919 C CA . GLU A 1 114 ? 28.952 -13.218 -12.927 1.00 60.50 114 GLU A CA 1
ATOM 920 C C . GLU A 1 114 ? 27.936 -12.674 -13.936 1.00 60.50 114 GLU A C 1
ATOM 922 O O . GLU A 1 114 ? 26.808 -12.325 -13.583 1.00 60.50 114 GLU A O 1
ATOM 927 N N . SER A 1 115 ? 28.294 -12.701 -15.216 1.00 59.94 115 SER A N 1
ATOM 928 C CA . SER A 1 115 ? 27.406 -12.321 -16.307 1.00 59.94 115 SER A CA 1
ATOM 929 C C . SER A 1 115 ? 26.151 -13.206 -16.406 1.00 59.94 115 SER A C 1
ATOM 931 O O . SER A 1 115 ? 25.053 -12.689 -16.615 1.00 59.94 115 SER A O 1
ATOM 933 N N . ILE A 1 116 ? 26.278 -14.521 -16.191 1.00 63.75 116 ILE A N 1
ATOM 934 C CA . ILE A 1 116 ? 25.133 -15.453 -16.187 1.00 63.75 116 ILE A CA 1
ATOM 935 C C . ILE A 1 116 ? 24.164 -15.123 -15.043 1.00 63.75 116 ILE A C 1
ATOM 937 O O . ILE A 1 116 ? 22.958 -15.023 -15.260 1.00 63.75 116 ILE A O 1
ATOM 941 N N . LYS A 1 117 ? 24.689 -14.863 -13.838 1.00 66.38 117 LYS A N 1
ATOM 942 C CA . LYS A 1 117 ? 23.869 -14.496 -12.673 1.00 66.38 117 LYS A CA 1
ATOM 943 C C . LYS A 1 117 ? 23.061 -13.223 -12.906 1.00 66.38 117 LYS A C 1
ATOM 945 O O . LYS A 1 117 ? 21.922 -13.142 -12.453 1.00 66.38 117 LYS A O 1
ATOM 950 N N . TRP A 1 118 ? 23.635 -12.228 -13.580 1.00 63.56 118 TRP A N 1
ATOM 951 C CA . TRP A 1 118 ? 22.934 -10.980 -13.884 1.00 63.56 118 TRP A CA 1
ATOM 952 C C . TRP A 1 118 ? 21.785 -11.178 -14.872 1.00 63.56 118 TRP A C 1
ATOM 954 O O . TRP A 1 118 ? 20.689 -10.671 -14.632 1.00 63.56 118 TRP A O 1
ATOM 964 N N . VAL A 1 119 ? 22.003 -11.958 -15.935 1.00 71.38 119 VAL A N 1
ATOM 965 C CA . VAL A 1 119 ? 20.953 -12.295 -16.910 1.00 71.38 119 VAL A CA 1
ATOM 966 C C . VAL A 1 119 ? 19.821 -13.083 -16.246 1.00 71.38 119 VAL A C 1
ATOM 968 O O . VAL A 1 119 ? 18.649 -12.773 -16.462 1.00 71.38 119 VAL A O 1
ATOM 971 N N . ASP A 1 120 ? 20.155 -14.048 -15.389 1.00 73.56 120 ASP A N 1
ATOM 972 C CA . ASP A 1 120 ? 19.160 -14.841 -14.665 1.00 73.56 120 ASP A CA 1
ATOM 973 C C . 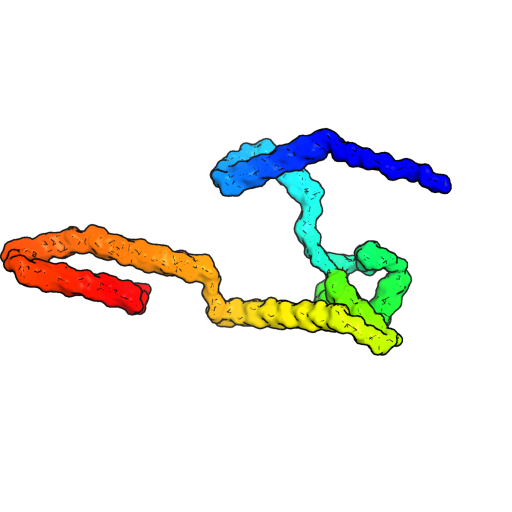ASP A 1 120 ? 18.351 -13.989 -13.683 1.00 73.56 120 ASP A C 1
ATOM 975 O O . ASP A 1 120 ? 17.123 -14.079 -13.662 1.00 73.56 120 ASP A O 1
ATOM 979 N N . ARG A 1 121 ? 19.002 -13.103 -12.918 1.00 69.62 121 ARG A N 1
ATOM 980 C CA . ARG A 1 121 ? 18.299 -12.166 -12.027 1.00 69.62 121 ARG A CA 1
ATOM 981 C C . ARG A 1 121 ? 17.385 -11.226 -12.799 1.00 69.62 121 ARG A C 1
ATOM 983 O O . ARG A 1 121 ? 16.252 -11.016 -12.384 1.00 69.62 121 ARG A O 1
ATOM 990 N N . TYR A 1 122 ? 17.846 -10.679 -13.921 1.00 73.06 122 TYR A N 1
ATOM 991 C CA . TYR A 1 122 ? 17.021 -9.802 -14.749 1.00 73.06 122 TYR A CA 1
ATOM 992 C C . TYR A 1 122 ? 15.764 -10.524 -15.254 1.00 73.06 122 TYR A C 1
ATOM 994 O O . TYR A 1 122 ? 14.659 -9.999 -15.132 1.00 73.06 122 TYR A O 1
ATOM 1002 N N . ARG A 1 123 ? 15.911 -11.762 -15.743 1.00 76.06 123 ARG A N 1
ATOM 1003 C CA . ARG A 1 123 ? 14.775 -12.601 -16.159 1.00 76.06 123 ARG A CA 1
ATOM 1004 C C . ARG A 1 123 ? 13.822 -12.896 -15.004 1.00 76.06 123 ARG A C 1
ATOM 1006 O O . ARG A 1 123 ? 12.613 -12.842 -15.200 1.00 76.06 123 ARG A O 1
ATOM 1013 N N . GLN A 1 124 ? 14.349 -13.166 -13.810 1.00 75.19 124 GLN A N 1
ATOM 1014 C CA . GLN A 1 124 ? 13.536 -13.367 -12.609 1.00 75.19 124 GLN A CA 1
ATOM 1015 C C . GLN A 1 124 ? 12.735 -12.114 -12.254 1.00 75.19 124 GLN A C 1
ATOM 1017 O O . GLN A 1 124 ? 11.534 -12.219 -12.036 1.00 75.19 124 GLN A O 1
ATOM 1022 N N . PHE A 1 125 ? 13.359 -10.933 -12.248 1.00 71.50 125 PHE A N 1
ATOM 1023 C CA . PHE A 1 125 ? 12.656 -9.679 -11.971 1.00 71.50 125 PHE A CA 1
ATOM 1024 C C . PHE A 1 125 ? 11.603 -9.361 -13.031 1.00 71.50 125 PHE A C 1
ATOM 1026 O O . PHE A 1 125 ? 10.497 -8.971 -12.669 1.00 71.50 125 PHE A O 1
ATOM 1033 N N . LYS A 1 126 ? 11.896 -9.600 -14.315 1.00 77.75 126 LYS A N 1
ATOM 1034 C CA . LYS A 1 126 ? 10.911 -9.451 -15.395 1.00 77.75 126 LYS A CA 1
ATOM 1035 C C . LYS A 1 126 ? 9.732 -10.413 -15.259 1.00 77.75 126 LYS A C 1
ATOM 1037 O O . LYS A 1 126 ? 8.596 -10.015 -15.494 1.00 77.75 126 LYS A O 1
ATOM 1042 N N . ALA A 1 127 ? 9.980 -11.657 -14.852 1.00 79.38 127 ALA A N 1
ATOM 1043 C CA . ALA A 1 127 ? 8.914 -12.615 -14.571 1.00 79.38 127 ALA A CA 1
ATOM 1044 C C . ALA A 1 127 ? 8.054 -12.175 -13.373 1.00 79.38 127 ALA A C 1
ATOM 1046 O O . ALA A 1 127 ? 6.833 -12.267 -13.433 1.00 79.38 127 ALA A O 1
ATOM 1047 N N . LEU A 1 128 ? 8.685 -11.647 -12.321 1.00 77.19 128 LEU A N 1
ATOM 1048 C CA . LEU A 1 128 ? 8.009 -11.119 -11.133 1.00 77.19 128 LEU A CA 1
ATOM 1049 C C . LEU A 1 128 ? 7.152 -9.888 -11.454 1.00 77.19 128 LEU A C 1
ATOM 1051 O O . LEU A 1 128 ? 6.021 -9.791 -10.993 1.00 77.19 128 LEU A O 1
ATOM 1055 N N . GLU A 1 129 ? 7.673 -8.971 -12.271 1.00 77.56 129 GLU A N 1
ATOM 1056 C CA . GLU A 1 129 ? 6.942 -7.807 -12.782 1.00 77.56 129 GLU A CA 1
ATOM 1057 C C . GLU A 1 129 ? 5.705 -8.253 -13.578 1.00 77.56 129 GLU A C 1
ATOM 1059 O O . GLU A 1 129 ? 4.592 -7.826 -13.281 1.00 77.56 129 GLU A O 1
ATOM 1064 N N . ALA A 1 130 ? 5.870 -9.206 -14.501 1.00 77.50 130 ALA A N 1
ATOM 1065 C CA . ALA A 1 130 ? 4.760 -9.767 -15.269 1.00 77.50 130 ALA A CA 1
ATOM 1066 C C . ALA A 1 130 ? 3.721 -10.491 -14.388 1.00 77.50 130 ALA A C 1
ATOM 1068 O O . ALA A 1 130 ? 2.519 -10.425 -14.656 1.00 77.50 130 ALA A O 1
ATOM 1069 N N . GLU A 1 131 ? 4.160 -11.171 -13.326 1.00 76.56 131 GLU A N 1
ATOM 1070 C CA . GLU A 1 131 ? 3.273 -11.825 -12.361 1.00 76.56 131 GLU A CA 1
ATOM 1071 C C . GLU A 1 131 ? 2.472 -10.805 -11.537 1.00 76.56 131 GLU A C 1
ATOM 1073 O O . GLU A 1 131 ? 1.273 -10.997 -11.314 1.00 76.56 131 GLU A O 1
ATOM 1078 N N . LEU A 1 132 ? 3.106 -9.714 -11.100 1.00 74.75 132 LEU A N 1
ATOM 1079 C CA . LEU A 1 132 ? 2.434 -8.625 -10.389 1.00 74.75 132 LEU A CA 1
ATOM 1080 C C . LEU A 1 132 ? 1.410 -7.926 -11.287 1.00 74.75 132 LEU A C 1
ATOM 1082 O O . LEU A 1 132 ? 0.269 -7.755 -10.861 1.00 74.75 132 LEU A O 1
ATOM 1086 N N . ASP A 1 133 ? 1.765 -7.630 -12.538 1.00 76.12 133 ASP A N 1
ATOM 1087 C CA . ASP A 1 133 ? 0.848 -7.061 -13.531 1.00 76.12 133 ASP A CA 1
ATOM 1088 C C . ASP A 1 133 ? -0.356 -7.973 -13.784 1.00 76.12 133 ASP A C 1
ATOM 1090 O O . ASP A 1 133 ? -1.500 -7.515 -13.868 1.00 76.12 133 ASP A O 1
ATOM 1094 N N . TYR A 1 134 ? -0.124 -9.283 -13.889 1.00 75.50 134 TYR A N 1
ATOM 1095 C CA . TYR A 1 134 ? -1.191 -10.268 -14.043 1.00 75.50 134 TYR A CA 1
ATOM 1096 C C . TYR A 1 134 ? -2.125 -10.288 -12.824 1.00 75.50 134 TYR A C 1
ATOM 1098 O O . TYR A 1 134 ? -3.348 -10.228 -12.970 1.00 75.50 134 TYR A O 1
ATOM 1106 N N . LYS A 1 135 ? -1.566 -10.302 -11.609 1.00 72.25 135 LYS A N 1
ATOM 1107 C CA . LYS A 1 135 ? -2.338 -10.278 -10.354 1.00 72.25 135 LYS A CA 1
ATOM 1108 C C . LYS A 1 135 ? -3.093 -8.964 -10.141 1.00 72.25 135 LYS A C 1
ATOM 1110 O O . LYS A 1 135 ? -4.206 -8.988 -9.605 1.00 72.25 135 LYS A O 1
ATOM 1115 N N . GLN A 1 136 ? -2.524 -7.843 -10.582 1.00 68.19 136 GLN A N 1
ATOM 1116 C CA . GLN A 1 136 ? -3.167 -6.532 -10.572 1.00 68.19 136 GLN A CA 1
ATOM 1117 C C . GLN A 1 136 ? -4.355 -6.501 -11.541 1.00 68.19 136 GLN A C 1
ATOM 1119 O O . GLN A 1 136 ? -5.439 -6.066 -11.160 1.00 68.19 136 GLN A O 1
ATOM 1124 N N . LYS A 1 137 ? -4.196 -7.042 -12.757 1.00 73.06 137 LYS A N 1
ATOM 1125 C CA . LYS A 1 137 ? -5.286 -7.176 -13.745 1.00 73.06 137 LYS A CA 1
ATOM 1126 C C . LYS A 1 137 ? -6.413 -8.096 -13.274 1.00 73.06 137 LYS A C 1
ATOM 1128 O O . LYS A 1 137 ? -7.566 -7.864 -13.617 1.00 73.06 137 LYS A O 1
ATOM 1133 N N . LEU A 1 138 ? -6.095 -9.102 -12.462 1.00 72.19 138 LEU A N 1
ATOM 1134 C CA . LEU A 1 138 ? -7.082 -9.965 -11.808 1.00 72.19 138 LEU A CA 1
ATOM 1135 C C . LEU A 1 138 ? -7.774 -9.320 -10.592 1.00 72.19 138 LEU A C 1
ATOM 1137 O O . LEU A 1 138 ? -8.593 -9.981 -9.959 1.00 72.19 138 LEU A O 1
ATOM 1141 N N . ALA A 1 139 ? -7.448 -8.070 -10.237 1.00 64.69 139 ALA A N 1
ATOM 1142 C CA . ALA A 1 139 ? -7.971 -7.362 -9.061 1.00 64.69 139 ALA A CA 1
ATOM 1143 C C . ALA A 1 139 ? -7.759 -8.111 -7.724 1.00 64.69 139 ALA A C 1
ATOM 1145 O O . ALA A 1 139 ? -8.463 -7.881 -6.744 1.00 64.69 139 ALA A O 1
ATOM 1146 N N . THR A 1 140 ? -6.769 -9.007 -7.668 1.00 68.81 140 THR A N 1
ATOM 1147 C CA . THR A 1 140 ? -6.424 -9.764 -6.446 1.00 68.81 140 THR A CA 1
ATOM 1148 C C . THR A 1 140 ? -5.483 -9.009 -5.510 1.00 68.81 140 THR A C 1
ATOM 1150 O O . THR A 1 140 ? -5.261 -9.434 -4.377 1.00 68.81 140 THR A O 1
ATOM 1153 N N . LEU A 1 141 ? -4.918 -7.894 -5.975 1.00 67.69 141 LEU A N 1
ATOM 1154 C CA . LEU A 1 141 ? -4.017 -7.050 -5.203 1.00 67.69 141 LEU A CA 1
ATOM 1155 C C . LEU A 1 141 ? -4.772 -5.817 -4.714 1.00 67.69 141 LEU A C 1
ATOM 1157 O O . LEU A 1 141 ? -5.360 -5.091 -5.509 1.00 67.69 141 LEU A O 1
ATOM 1161 N N . VAL A 1 142 ? -4.723 -5.583 -3.405 1.00 72.81 142 VAL A N 1
ATOM 1162 C CA . VAL A 1 142 ? -5.194 -4.344 -2.777 1.00 72.81 142 VAL A CA 1
ATOM 1163 C C . VAL A 1 142 ? -3.981 -3.449 -2.573 1.00 72.81 142 VAL A C 1
ATOM 1165 O O . VAL A 1 142 ? -2.939 -3.921 -2.105 1.00 72.81 142 VAL A O 1
ATOM 1168 N N . SER A 1 143 ? -4.094 -2.170 -2.930 1.00 80.44 143 SER A N 1
ATOM 1169 C CA . SER A 1 143 ? -2.988 -1.234 -2.734 1.00 80.44 143 SER A CA 1
ATOM 1170 C C . SER A 1 143 ? -2.692 -1.050 -1.245 1.00 80.44 143 SER A C 1
ATOM 1172 O O . SER A 1 143 ? -3.564 -1.164 -0.375 1.00 80.44 143 SER A O 1
ATOM 1174 N N . ARG A 1 144 ? -1.433 -0.746 -0.924 1.00 80.00 144 ARG A N 1
ATOM 1175 C CA . ARG A 1 144 ? -1.038 -0.471 0.460 1.00 80.00 144 ARG A CA 1
ATOM 1176 C C . ARG A 1 144 ? -1.802 0.737 1.004 1.00 80.00 144 ARG A C 1
ATOM 1178 O O . ARG A 1 144 ? -2.213 0.729 2.163 1.00 80.00 144 ARG A O 1
ATOM 1185 N N . GLU A 1 145 ? -2.014 1.742 0.163 1.00 78.44 145 GLU A N 1
ATOM 1186 C CA . GLU A 1 145 ? -2.769 2.950 0.468 1.00 78.44 145 GLU A CA 1
ATOM 1187 C C . GLU A 1 145 ? -4.217 2.628 0.859 1.00 78.44 145 GLU A C 1
ATOM 1189 O O . GLU A 1 145 ? -4.682 3.120 1.886 1.00 78.44 145 GLU A O 1
ATOM 1194 N N . GLU A 1 146 ? -4.915 1.766 0.115 1.00 78.25 146 GLU A N 1
ATOM 1195 C CA . GLU A 1 146 ? -6.289 1.347 0.441 1.00 78.25 146 GLU A CA 1
ATOM 1196 C C . GLU A 1 146 ? -6.363 0.590 1.772 1.00 78.25 146 GLU A C 1
ATOM 1198 O O . GLU A 1 146 ? -7.276 0.819 2.570 1.00 78.25 146 GLU A O 1
ATOM 1203 N N . ILE A 1 147 ? -5.385 -0.277 2.059 1.00 85.94 147 ILE A N 1
ATOM 1204 C CA . ILE A 1 147 ? -5.320 -0.994 3.341 1.00 85.94 147 ILE A CA 1
ATOM 1205 C C . ILE A 1 147 ? -5.170 -0.005 4.500 1.00 85.94 147 ILE A C 1
ATOM 1207 O O . ILE A 1 147 ? -5.878 -0.116 5.507 1.00 85.94 147 ILE A O 1
ATOM 1211 N N . GLU A 1 148 ? -4.259 0.960 4.372 1.00 86.88 148 GLU A N 1
ATOM 1212 C CA . GLU A 1 148 ? -4.015 1.975 5.398 1.00 86.88 148 GLU A CA 1
ATOM 1213 C C . GLU A 1 148 ? -5.217 2.913 5.565 1.00 86.88 148 GLU A C 1
ATOM 1215 O O . GLU A 1 148 ? -5.647 3.163 6.693 1.00 86.88 148 GLU A O 1
ATOM 1220 N N . GLN A 1 149 ? -5.848 3.348 4.473 1.00 84.06 149 GLN A N 1
ATOM 1221 C CA . GLN A 1 149 ? -7.092 4.120 4.535 1.00 84.06 149 GLN A CA 1
ATOM 1222 C C . GLN A 1 149 ? -8.203 3.337 5.244 1.00 84.06 149 GLN A C 1
ATOM 1224 O O . GLN A 1 149 ? -8.845 3.871 6.151 1.00 84.06 149 GLN A O 1
ATOM 1229 N N . GLY A 1 150 ? -8.378 2.053 4.917 1.00 86.50 150 GLY A N 1
ATOM 1230 C CA . GLY A 1 150 ? -9.334 1.179 5.595 1.00 86.50 150 GLY A CA 1
ATOM 1231 C C . GLY A 1 150 ? -9.028 1.013 7.087 1.00 86.50 150 GLY A C 1
ATOM 1232 O O . GLY A 1 150 ? -9.939 1.018 7.917 1.00 86.50 150 GLY A O 1
ATOM 1233 N N . ARG A 1 151 ? -7.747 0.922 7.474 1.00 87.50 151 ARG A N 1
ATOM 1234 C CA . ARG A 1 151 ? -7.328 0.894 8.889 1.00 87.50 151 ARG A CA 1
ATOM 1235 C C . ARG A 1 151 ? -7.689 2.188 9.609 1.00 87.50 151 ARG A C 1
ATOM 1237 O O . ARG A 1 151 ? -8.305 2.133 10.673 1.00 87.50 151 ARG A O 1
ATOM 1244 N N . VAL A 1 152 ? -7.351 3.335 9.025 1.00 89.44 152 VAL A N 1
ATOM 1245 C CA . VAL A 1 152 ? -7.652 4.654 9.596 1.00 89.44 152 VAL A CA 1
ATOM 1246 C C . VAL A 1 152 ? -9.160 4.836 9.763 1.00 89.44 152 VAL A C 1
ATOM 1248 O O . VAL A 1 152 ? -9.613 5.245 10.833 1.00 89.44 152 VAL A O 1
ATOM 1251 N N . GLN A 1 153 ? -9.955 4.470 8.756 1.00 88.38 153 GLN A N 1
ATOM 1252 C CA . GLN A 1 153 ? -11.415 4.542 8.824 1.00 88.38 153 GLN A CA 1
ATOM 1253 C C . GLN A 1 153 ? -11.990 3.656 9.936 1.00 88.38 153 GLN A C 1
ATOM 1255 O O . GLN A 1 153 ? -12.832 4.127 10.704 1.00 88.38 153 GLN A O 1
ATOM 1260 N N . ARG A 1 154 ? -11.495 2.419 10.096 1.00 87.94 154 ARG A N 1
ATOM 1261 C CA . ARG A 1 154 ? -11.909 1.519 11.190 1.00 87.94 154 ARG A CA 1
ATOM 1262 C C . ARG A 1 154 ? -11.603 2.104 12.570 1.00 87.94 154 ARG A C 1
ATOM 1264 O O . ARG A 1 154 ? -12.463 2.091 13.449 1.00 87.94 154 ARG A O 1
ATOM 1271 N N . ILE A 1 155 ? -10.411 2.671 12.758 1.00 91.19 155 ILE A N 1
ATOM 1272 C CA . ILE A 1 155 ? -10.023 3.315 14.025 1.00 91.19 155 ILE A CA 1
ATOM 1273 C C . ILE A 1 155 ? -10.897 4.546 14.302 1.00 91.19 155 ILE A C 1
ATOM 1275 O O . ILE A 1 155 ? -11.355 4.751 15.428 1.00 91.19 155 ILE A O 1
ATOM 1279 N N . LEU A 1 156 ? -11.172 5.361 13.281 1.00 92.25 156 LEU A N 1
ATOM 1280 C CA . LEU A 1 156 ? -12.048 6.526 13.410 1.00 92.25 156 LEU A CA 1
ATOM 1281 C C . LEU A 1 156 ? -13.486 6.130 13.759 1.00 92.25 156 LEU A C 1
ATOM 1283 O O . LEU A 1 156 ? -14.106 6.792 14.595 1.00 92.25 156 LEU A O 1
ATOM 1287 N N . ALA A 1 157 ? -14.012 5.061 13.159 1.00 90.12 157 ALA A N 1
ATOM 1288 C CA . ALA A 1 157 ? -15.328 4.521 13.485 1.00 90.12 157 ALA A CA 1
ATOM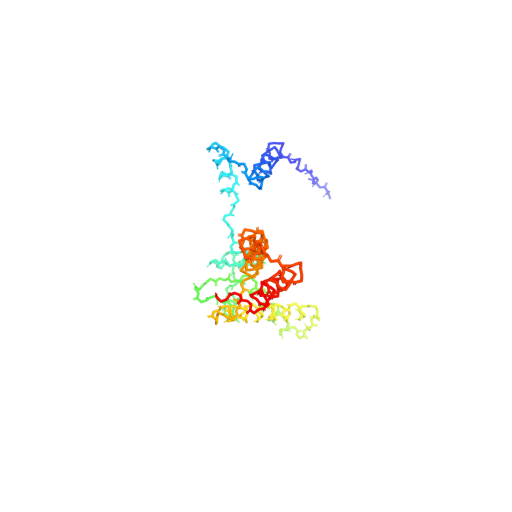 1289 C C . ALA A 1 157 ? -15.394 4.062 14.949 1.00 90.12 157 ALA A C 1
ATOM 1291 O O . ALA A 1 157 ? -16.306 4.464 15.674 1.00 90.12 157 ALA A O 1
ATOM 1292 N N . LEU A 1 158 ? -14.376 3.329 15.414 1.00 93.31 158 LEU A N 1
ATOM 1293 C CA . LEU A 1 158 ? -14.258 2.892 16.806 1.00 93.31 158 LEU A CA 1
ATOM 1294 C C . LEU A 1 158 ? -14.235 4.085 17.774 1.00 93.31 158 LEU A C 1
ATOM 1296 O O . LEU A 1 158 ? -15.011 4.140 18.730 1.00 93.31 158 LEU A O 1
ATOM 1300 N N . LYS A 1 159 ? -13.400 5.092 17.488 1.00 94.69 159 LYS A N 1
ATOM 1301 C CA . LYS A 1 159 ? -13.320 6.326 18.284 1.00 94.69 159 LYS A CA 1
ATOM 1302 C C . LYS A 1 159 ? -14.673 7.037 18.357 1.00 94.69 159 LYS A C 1
ATOM 1304 O O . LYS A 1 159 ? -15.092 7.440 19.440 1.00 94.69 159 LYS A O 1
ATOM 1309 N N . LYS A 1 160 ? -15.376 7.184 17.227 1.00 93.56 160 LYS A N 1
ATOM 1310 C CA . LYS A 1 160 ? -16.719 7.791 17.191 1.00 93.56 160 LYS A CA 1
ATOM 1311 C C . LYS A 1 160 ? -17.721 6.992 18.026 1.00 93.56 160 LYS A C 1
ATOM 1313 O O . LYS A 1 160 ? -18.501 7.595 18.762 1.00 93.56 160 LYS A O 1
ATOM 1318 N N . ALA A 1 161 ? -17.683 5.661 17.948 1.00 92.94 161 ALA A N 1
ATOM 1319 C CA . ALA A 1 161 ? -18.572 4.792 18.709 1.00 92.94 161 ALA A CA 1
ATOM 1320 C C . ALA A 1 161 ? -18.396 4.991 20.224 1.00 92.94 161 ALA A C 1
ATOM 1322 O O . ALA A 1 161 ? -19.385 5.250 20.914 1.00 92.94 161 ALA A O 1
ATOM 1323 N N . PHE A 1 162 ? -17.153 4.987 20.719 1.00 94.81 162 PHE A N 1
ATOM 1324 C CA . PHE A 1 162 ? -16.855 5.231 22.134 1.00 94.81 162 PHE A CA 1
ATOM 1325 C C . PHE A 1 162 ? -17.178 6.657 22.589 1.00 94.81 162 PHE A C 1
ATOM 1327 O O . PHE A 1 162 ? -17.779 6.836 23.644 1.00 94.81 162 PHE A O 1
ATOM 1334 N N . LEU A 1 163 ? -16.863 7.685 21.795 1.00 95.38 163 LEU A N 1
ATOM 1335 C CA . LEU A 1 163 ? -17.214 9.068 22.150 1.00 95.38 163 LEU A CA 1
ATOM 1336 C C . LEU A 1 163 ? -18.734 9.284 22.216 1.00 95.38 163 LEU A C 1
ATOM 1338 O O . LEU A 1 163 ? -19.218 10.089 23.008 1.00 95.38 163 LEU A O 1
ATOM 1342 N N . SER A 1 164 ? -19.505 8.541 21.417 1.00 94.38 164 SER A N 1
ATOM 1343 C CA . SER A 1 164 ? -20.971 8.588 21.452 1.00 94.38 164 SER A CA 1
ATOM 1344 C C . SER A 1 164 ? -21.599 7.780 22.596 1.00 94.38 164 SER A C 1
ATOM 134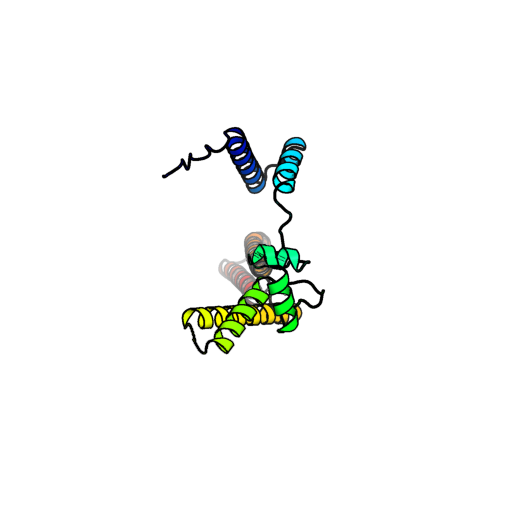6 O O . SER A 1 164 ? -22.810 7.878 22.810 1.00 94.38 164 SER A O 1
ATOM 1348 N N . LEU A 1 165 ? -20.800 6.993 23.328 1.00 93.50 165 LEU A N 1
ATOM 1349 C CA . LEU A 1 165 ? -21.268 6.049 24.341 1.00 93.50 165 LEU A CA 1
ATOM 1350 C C . LEU A 1 165 ? -22.068 6.755 25.439 1.00 93.50 165 LEU A C 1
ATOM 1352 O O . LEU A 1 165 ? -23.216 6.394 25.681 1.00 93.50 165 LEU A O 1
ATOM 1356 N N . GLY A 1 166 ? -21.512 7.816 26.032 1.00 91.94 166 GLY A N 1
ATOM 1357 C CA . GLY A 1 166 ? -22.173 8.564 27.106 1.00 91.94 166 GLY A CA 1
ATOM 1358 C C . GLY A 1 166 ? -23.523 9.144 26.680 1.00 91.94 166 GLY A C 1
ATOM 1359 O O . GLY A 1 166 ? -24.512 8.984 27.388 1.00 91.94 166 GLY A O 1
ATOM 1360 N N . LYS A 1 167 ? -23.605 9.721 25.472 1.00 94.44 167 LYS A N 1
ATOM 1361 C CA . LYS A 1 167 ? -24.859 10.269 24.925 1.00 94.44 167 LYS A CA 1
ATOM 1362 C C . LYS A 1 167 ? -25.938 9.195 24.740 1.00 94.44 167 LYS A C 1
ATOM 1364 O O . LYS A 1 167 ? -27.118 9.494 24.888 1.00 94.44 167 LYS A O 1
ATOM 1369 N N . ARG A 1 168 ? -25.550 7.964 24.393 1.00 92.25 168 ARG A N 1
ATOM 1370 C CA . ARG A 1 168 ? -26.485 6.846 24.179 1.00 92.25 168 ARG A CA 1
ATOM 1371 C C . ARG A 1 168 ? -26.883 6.149 25.479 1.00 92.25 168 ARG A C 1
ATOM 1373 O O . ARG A 1 168 ? -28.032 5.746 25.606 1.00 92.25 168 ARG A O 1
ATOM 1380 N N . ILE A 1 169 ? -25.953 6.017 26.424 1.00 94.00 169 ILE A N 1
ATOM 1381 C CA . ILE A 1 169 ? -26.177 5.308 27.689 1.00 94.00 169 ILE A CA 1
ATOM 1382 C C . ILE A 1 169 ? -26.894 6.187 28.713 1.00 94.00 169 ILE A C 1
ATOM 1384 O O . ILE A 1 169 ? -27.755 5.680 29.421 1.00 94.00 169 ILE A O 1
ATOM 1388 N N . ALA A 1 170 ? -26.597 7.489 28.787 1.00 92.31 170 ALA A N 1
ATOM 1389 C CA . ALA A 1 170 ? -27.144 8.358 29.833 1.00 92.31 170 ALA A CA 1
ATOM 1390 C C . ALA A 1 170 ? -28.687 8.323 29.943 1.00 92.31 170 ALA A C 1
ATOM 1392 O O . ALA A 1 170 ? -29.179 8.188 31.062 1.00 92.31 170 ALA A O 1
ATOM 1393 N N . PRO A 1 171 ? -29.471 8.341 28.843 1.00 94.19 171 PRO A N 1
ATOM 1394 C CA . PRO A 1 171 ? -30.928 8.195 28.928 1.00 94.19 171 PRO A CA 1
ATOM 1395 C C . PRO A 1 171 ? -31.388 6.805 29.392 1.00 94.19 171 PRO A C 1
ATOM 1397 O O . PRO A 1 171 ? -32.435 6.684 30.014 1.00 94.19 171 PRO A O 1
ATOM 1400 N N . GLN A 1 172 ? -30.621 5.753 29.088 1.00 91.88 172 GLN A N 1
ATOM 1401 C CA . GLN A 1 172 ? -30.950 4.366 29.448 1.00 91.88 172 GLN A CA 1
ATOM 1402 C C . GLN A 1 172 ? -30.605 4.049 30.907 1.00 91.88 172 GLN A C 1
ATOM 1404 O O . GLN A 1 172 ? -31.264 3.225 31.534 1.00 91.88 172 GLN A O 1
ATOM 1409 N N . ALA A 1 173 ? -29.572 4.710 31.430 1.00 93.06 173 ALA A N 1
ATOM 1410 C CA . ALA A 1 173 ? -29.090 4.574 32.798 1.00 93.06 173 ALA A CA 1
ATOM 1411 C C . ALA A 1 173 ? -29.893 5.411 33.810 1.00 93.06 173 ALA A C 1
ATOM 1413 O O . ALA A 1 173 ? -29.744 5.219 35.016 1.00 93.06 173 ALA A O 1
ATOM 1414 N N . TYR A 1 174 ? -30.727 6.350 33.352 1.00 94.38 174 TYR A N 1
ATOM 1415 C CA . TYR A 1 174 ? -31.488 7.223 34.242 1.00 94.38 174 TYR A CA 1
ATOM 1416 C C . TYR A 1 174 ? -32.465 6.421 35.116 1.00 94.38 174 TYR A C 1
ATOM 1418 O O . TYR A 1 174 ? -33.292 5.666 34.607 1.00 94.38 174 TYR A O 1
ATOM 1426 N N . GLY A 1 175 ? -32.360 6.593 36.438 1.00 94.00 175 GLY A N 1
ATOM 1427 C CA . GLY A 1 175 ? -33.210 5.911 37.419 1.00 94.00 175 GLY A CA 1
ATOM 1428 C C . GLY A 1 175 ? -32.918 4.417 37.608 1.00 94.00 175 GLY A C 1
ATOM 1429 O O . GLY A 1 175 ? -33.713 3.735 38.247 1.00 94.00 175 GLY A O 1
ATOM 1430 N N . ARG A 1 176 ? -31.813 3.902 37.054 1.00 94.19 176 ARG A N 1
ATOM 1431 C CA . ARG A 1 176 ? -31.392 2.498 37.178 1.00 94.19 176 ARG A CA 1
ATOM 1432 C C . ARG A 1 176 ? -30.445 2.290 38.354 1.00 94.19 176 ARG A C 1
ATOM 1434 O O . ARG A 1 176 ? -29.729 3.208 38.758 1.00 94.19 176 ARG A O 1
ATOM 1441 N N . GLU A 1 177 ? -30.405 1.070 38.879 1.00 95.81 177 GLU A N 1
ATOM 1442 C CA . GLU A 1 177 ? -29.425 0.705 39.904 1.00 95.81 177 GLU A CA 1
ATOM 1443 C C . GLU A 1 177 ? -28.017 0.550 39.313 1.00 95.81 177 GLU A C 1
ATOM 1445 O O . GLU A 1 177 ? -27.844 0.232 38.139 1.00 95.81 177 GLU A O 1
ATOM 1450 N N . ILE A 1 178 ? -26.985 0.707 40.148 1.00 94.81 178 ILE A N 1
ATOM 1451 C CA . ILE A 1 178 ? -25.570 0.659 39.732 1.00 94.81 178 ILE A CA 1
ATOM 1452 C C . ILE A 1 178 ? -25.241 -0.615 38.936 1.00 94.81 178 ILE A C 1
ATOM 1454 O O . ILE A 1 178 ? -24.540 -0.541 37.927 1.00 94.81 178 ILE A O 1
ATOM 1458 N N . ARG A 1 179 ? -25.771 -1.774 39.352 1.00 94.94 179 ARG A N 1
ATOM 1459 C CA . ARG A 1 179 ? -25.559 -3.054 38.652 1.00 94.94 179 ARG A CA 1
ATOM 1460 C C . ARG A 1 179 ? -26.185 -3.060 37.259 1.00 94.94 179 ARG A C 1
ATOM 1462 O O . ARG A 1 179 ? -25.561 -3.515 36.310 1.00 94.94 179 ARG A O 1
ATOM 1469 N N . GLU A 1 180 ? -27.387 -2.508 37.126 1.00 94.00 180 GLU A N 1
ATOM 1470 C CA . GLU A 1 180 ? -28.069 -2.398 35.836 1.00 94.00 180 GLU A CA 1
ATOM 1471 C C . GLU A 1 180 ? -27.341 -1.418 34.906 1.00 94.00 180 GLU A C 1
ATOM 1473 O O . GLU A 1 180 ? -27.204 -1.678 33.712 1.00 94.00 180 GLU A O 1
ATOM 1478 N N . ILE A 1 181 ? -26.823 -0.310 35.449 1.00 93.69 181 ILE A N 1
ATOM 1479 C CA . ILE A 1 181 ? -26.011 0.653 34.694 1.00 93.69 181 ILE A CA 1
ATOM 1480 C C . ILE A 1 181 ? -24.739 -0.019 34.172 1.00 93.69 181 ILE A C 1
ATOM 1482 O O . ILE A 1 181 ? -24.405 0.142 32.996 1.00 93.69 181 ILE A O 1
ATOM 1486 N N . GLN A 1 182 ? -24.051 -0.791 35.016 1.00 94.25 182 GLN A N 1
ATOM 1487 C CA . GLN A 1 182 ? -22.873 -1.554 34.612 1.00 94.25 182 GLN A CA 1
ATOM 1488 C C . GLN A 1 182 ? -23.207 -2.533 33.477 1.00 94.25 182 GLN A C 1
ATOM 1490 O O . GLN A 1 182 ? -22.527 -2.521 32.453 1.00 94.25 182 GLN A O 1
ATOM 1495 N N . ASP A 1 183 ? -24.293 -3.299 33.598 1.00 96.38 183 ASP A N 1
ATOM 1496 C CA . ASP A 1 183 ? -24.736 -4.227 32.552 1.00 96.38 183 ASP A CA 1
ATOM 1497 C C . ASP A 1 183 ? -25.026 -3.523 31.217 1.00 96.38 183 ASP A C 1
ATOM 1499 O O . ASP A 1 183 ? -24.696 -4.047 30.148 1.00 96.38 183 ASP A O 1
ATOM 1503 N N . ILE A 1 184 ? -25.634 -2.331 31.252 1.00 94.50 184 ILE A N 1
ATOM 1504 C CA . ILE A 1 184 ? -25.901 -1.518 30.054 1.00 94.50 184 ILE A CA 1
ATOM 1505 C C . ILE A 1 184 ? -24.585 -1.084 29.394 1.00 94.50 184 ILE A C 1
ATOM 1507 O O . ILE A 1 184 ? -24.435 -1.198 28.172 1.00 94.50 184 ILE A O 1
ATOM 1511 N N . VAL A 1 185 ? -23.624 -0.609 30.191 1.00 94.81 185 VAL A N 1
ATOM 1512 C CA . VAL A 1 185 ? -22.298 -0.201 29.709 1.00 94.81 185 VAL A CA 1
ATOM 1513 C C . VAL A 1 185 ? -21.556 -1.386 29.104 1.00 94.81 185 VAL A C 1
ATOM 1515 O O . VAL A 1 185 ? -21.128 -1.305 27.951 1.00 94.81 185 VAL A O 1
ATOM 1518 N N . ASP A 1 186 ? -21.472 -2.501 29.822 1.00 95.75 186 ASP A N 1
ATOM 1519 C CA . ASP A 1 186 ? -20.737 -3.689 29.395 1.00 95.75 186 ASP A CA 1
ATOM 1520 C C . ASP A 1 186 ? -21.325 -4.289 28.116 1.00 95.75 186 ASP A C 1
ATOM 1522 O O . ASP A 1 186 ? -20.583 -4.620 27.187 1.00 95.75 186 ASP A O 1
ATOM 1526 N N . LYS A 1 187 ? -22.659 -4.372 28.011 1.00 95.25 187 LYS A N 1
ATOM 1527 C CA . LYS A 1 187 ? -23.331 -4.803 26.774 1.00 95.25 187 LYS A CA 1
ATOM 1528 C C . LYS A 1 187 ? -22.969 -3.900 25.605 1.00 95.25 187 LYS A C 1
ATOM 1530 O 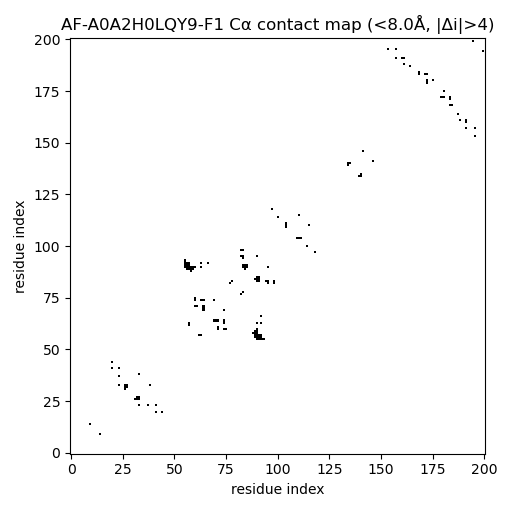O . LYS A 1 187 ? -22.638 -4.397 24.527 1.00 95.25 187 LYS A O 1
ATOM 1535 N N . ARG A 1 188 ? -22.994 -2.580 25.800 1.00 93.81 188 ARG A N 1
ATOM 1536 C CA . ARG A 1 188 ? -22.720 -1.642 24.710 1.00 93.81 188 ARG A CA 1
ATOM 1537 C C . ARG A 1 188 ? -21.251 -1.654 24.291 1.00 93.81 188 ARG A C 1
ATOM 1539 O O . ARG A 1 188 ? -20.974 -1.591 23.096 1.00 93.81 188 ARG A O 1
ATOM 1546 N N . VAL A 1 189 ? -20.320 -1.771 25.235 1.00 95.31 189 VAL A N 1
ATOM 1547 C CA . VAL A 1 189 ? -18.887 -1.911 24.937 1.00 95.31 189 VAL A CA 1
ATOM 1548 C C . VAL A 1 189 ? -18.625 -3.206 24.169 1.00 95.31 189 VAL A C 1
ATOM 1550 O O . VAL A 1 189 ? -17.980 -3.163 23.123 1.00 95.31 189 VAL A O 1
ATOM 1553 N N . LYS A 1 190 ? -19.188 -4.338 24.614 1.00 95.12 190 LYS A N 1
ATOM 1554 C CA . LYS A 1 190 ? -19.085 -5.621 23.896 1.00 95.12 190 LYS A CA 1
ATOM 1555 C C . LYS A 1 190 ? -19.628 -5.523 22.474 1.00 95.12 190 LYS A C 1
ATOM 1557 O O . LYS A 1 190 ? -18.997 -6.033 21.552 1.00 95.12 190 LYS A O 1
ATOM 1562 N N . GLN A 1 191 ? -20.750 -4.832 22.284 1.00 92.56 191 GLN A N 1
ATOM 1563 C CA . GLN A 1 191 ? -21.321 -4.617 20.958 1.00 92.56 191 GLN A CA 1
ATOM 1564 C C . GLN A 1 191 ? -20.374 -3.814 20.054 1.00 92.56 191 GLN A C 1
ATOM 1566 O O . GLN A 1 191 ? -20.108 -4.239 18.938 1.00 92.56 191 GLN A O 1
ATOM 1571 N N . ILE A 1 192 ? -19.815 -2.701 20.541 1.00 92.94 192 ILE A N 1
ATOM 1572 C CA . ILE A 1 192 ? -18.866 -1.875 19.771 1.00 92.94 192 ILE A CA 1
ATOM 1573 C C . ILE A 1 192 ? -17.617 -2.680 19.382 1.00 92.94 192 ILE A C 1
ATOM 1575 O O . ILE A 1 192 ? -17.131 -2.567 18.258 1.00 92.94 192 ILE A O 1
ATOM 1579 N N . LEU A 1 193 ? -17.099 -3.501 20.298 1.00 92.44 193 LEU A N 1
ATOM 1580 C CA . LEU A 1 193 ? -15.944 -4.359 20.026 1.00 92.44 193 LEU A CA 1
ATOM 1581 C C . LEU A 1 193 ? -16.274 -5.468 19.019 1.00 92.44 193 LEU A C 1
ATOM 1583 O O . LEU A 1 193 ? -15.445 -5.763 18.163 1.00 92.44 193 LEU A O 1
ATOM 1587 N N . SER A 1 194 ? -17.479 -6.036 19.084 1.00 91.25 194 SER A N 1
ATOM 1588 C CA . SER A 1 194 ? -17.942 -7.052 18.128 1.00 91.25 194 SER A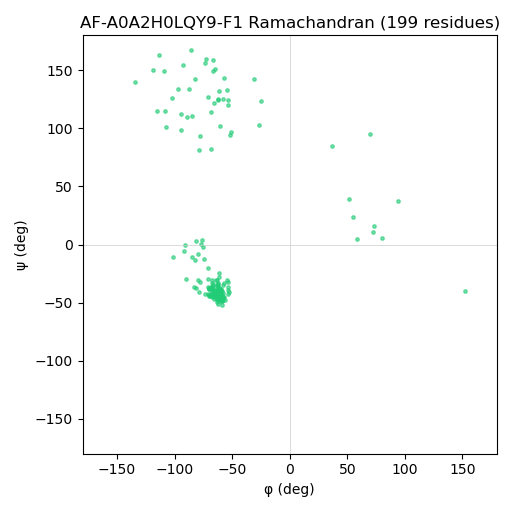 CA 1
ATOM 1589 C C . SER A 1 194 ? -18.125 -6.447 16.731 1.00 91.25 194 SER A C 1
ATOM 1591 O O . SER A 1 194 ? -17.587 -6.979 15.768 1.00 91.25 194 SER A O 1
ATOM 1593 N N . GLU A 1 195 ? -18.755 -5.269 16.629 1.00 88.69 195 GLU A N 1
ATOM 1594 C CA . GLU A 1 195 ? -18.900 -4.504 15.375 1.00 88.69 195 GLU A CA 1
ATOM 1595 C C . GLU A 1 195 ? -17.532 -4.159 14.745 1.00 88.69 195 GLU A C 1
ATOM 1597 O O . GLU A 1 195 ? -17.379 -4.143 13.523 1.00 88.69 195 GLU A O 1
ATOM 1602 N N . PHE A 1 196 ? -16.513 -3.897 15.571 1.00 87.31 196 PHE A N 1
ATOM 1603 C CA . PHE A 1 196 ? -15.147 -3.660 15.102 1.00 87.31 196 PHE A CA 1
ATOM 1604 C C . PHE A 1 196 ? -14.449 -4.943 14.630 1.00 87.31 196 PHE A C 1
ATOM 1606 O O . PHE A 1 196 ? -13.770 -4.921 13.604 1.00 87.31 196 PHE A O 1
ATOM 1613 N N . ALA A 1 197 ? -14.611 -6.046 15.367 1.00 85.44 197 ALA A N 1
ATOM 1614 C CA . ALA A 1 197 ? -13.982 -7.330 15.067 1.00 85.44 197 ALA A CA 1
ATOM 1615 C C . ALA A 1 197 ? -14.569 -8.005 13.818 1.00 85.44 197 ALA A C 1
ATOM 1617 O O . ALA A 1 197 ? -13.825 -8.585 13.032 1.00 85.44 197 ALA A O 1
ATOM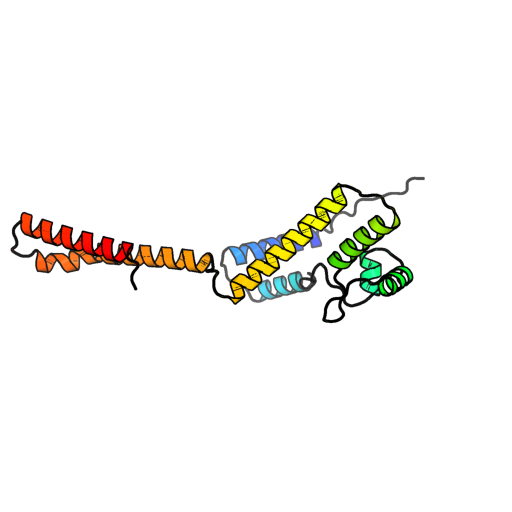 1618 N N . GLU A 1 198 ? -15.883 -7.897 13.613 1.00 82.88 198 GLU A N 1
ATOM 1619 C CA . GLU A 1 198 ? -16.575 -8.465 12.449 1.00 82.88 198 GLU A CA 1
ATOM 1620 C C . GLU A 1 198 ? -16.328 -7.665 11.163 1.00 82.88 198 GLU A C 1
ATOM 1622 O O . GLU A 1 198 ? -16.593 -8.161 10.071 1.00 82.88 198 GLU A O 1
ATOM 1627 N N . GLY A 1 199 ? -15.763 -6.459 11.286 1.00 67.00 199 GLY A N 1
ATOM 1628 C CA . GLY A 1 199 ? -15.555 -5.544 10.177 1.00 67.00 199 GLY A CA 1
ATOM 1629 C C . GLY A 1 199 ? -16.894 -5.010 9.689 1.00 67.00 199 GLY A C 1
ATOM 1630 O O . GLY A 1 199 ? -17.547 -5.658 8.880 1.00 67.00 199 GLY A O 1
ATOM 1631 N N . LEU A 1 200 ? -17.288 -3.833 10.194 1.00 56.50 200 LEU A N 1
ATOM 1632 C CA . LEU A 1 200 ? -18.391 -3.007 9.679 1.00 56.50 200 LEU A CA 1
ATOM 1633 C C . LEU A 1 200 ? -18.612 -3.253 8.173 1.00 56.50 200 LEU A C 1
ATOM 1635 O O . LEU A 1 200 ? -17.811 -2.791 7.357 1.00 56.50 200 LEU A O 1
ATOM 1639 N N . ARG A 1 201 ? -19.652 -4.034 7.853 1.00 44.94 201 ARG A N 1
ATOM 1640 C CA . ARG A 1 201 ? -20.173 -4.198 6.492 1.00 44.94 201 ARG A CA 1
ATOM 1641 C C . ARG A 1 201 ? -20.704 -2.869 5.975 1.00 44.94 201 ARG A C 1
ATOM 1643 O O . ARG A 1 201 ? -21.279 -2.115 6.795 1.00 44.94 201 ARG A O 1
#

Mean predicted aligned error: 19.02 Å

Solvent-accessible surface area (backbone atoms only — not comparable to full-atom values): 11842 Å² total; per-residue (Å²): 138,89,82,81,86,74,81,82,73,75,55,67,66,60,56,51,52,51,55,51,51,52,52,54,52,52,38,49,75,70,72,47,86,72,51,77,66,56,49,51,53,48,48,54,59,50,67,70,41,72,69,86,65,63,89,41,62,37,79,44,66,64,53,51,16,61,75,70,72,47,54,57,69,57,50,54,51,37,54,75,74,63,53,65,62,46,97,88,67,30,35,39,53,61,58,39,50,54,51,50,51,53,52,50,32,68,76,60,74,53,80,54,72,66,62,53,53,52,54,52,51,51,52,49,52,54,50,50,50,54,49,49,52,51,39,48,75,66,64,75,60,77,55,71,66,57,54,50,51,52,50,53,51,52,53,51,51,52,51,51,53,59,70,46,39,61,78,63,43,53,76,72,39,60,96,51,53,74,68,58,37,49,51,55,51,53,54,52,51,52,48,55,52,47,49,60,72,74,49,78,125

Organism: NCBI:txid1974748

Nearest PDB structures (foldseek):
  5yc9-assembly1_D  TM=3.661E-01  e=5.179E-01  Pseudomonas aeruginosa

Foldseek 3Di:
DDDDPDDDDPDVVVVVLVVLLVVLVVCVVVVHDDDPVSVVSNCVVVVVVPDPDPQFKAADLVVLCVVVVHDSVVSVVCVVVPADADPVRIGGNVSRVLVVLVVVCVVPVDPPVVNVVVSVVVVVVVVVVVVVVVCVVVVVDDDPVNVVVLVVVLVVQLVVLVVCLCVVLVVVCPPHDPVVSVVSSVVSVVVSVVCSVVDPD

Radius of gyration: 32.03 Å; Cα contacts (8 Å, |Δi|>4): 85; chains: 1; bounding box: 88×54×80 Å

Sequence (201 aa):
MAEDLKPKVPNVLELAKKKRHIHLLEKVQAGKALTASELAELKEYEGHKEEPQNFGVVKTLVEVSKAFKVSYRNVQYWVLDGMPKTPDGHYDLNEIEIWRISKLQEKKGLKDPESIKWVDRYRQFKALEAELDYKQKLATLVSREEIEQGRVQRILALKKAFLSLGKRIAPQAYGREIREIQDIVDKRVKQILSEFAEGLR

Secondary structure (DSSP, 8-state):
--------PPPHHHHHHHHHHHHHHHHHHTTPPPPHHHHHHHHHHHHTS-----TTEESSHHHHHHHHT--HHHHHHHHHTT----TTS-EEHHHHHHHHHHHHHHHH----HHHHHHHHHHHHHHHHHHHHHHHHHTT-PPPHHHHHHHHHHHHHHHHHHHHTHHHHHHHHHTT--HHHHHHHHHHHHHHHHHHHHTT--

pLDDT: mean 77.7, std 14.49, range [36.62, 96.38]